Protein AF-A0A6N8WFC8-F1 (afdb_monomer_lite)

Foldseek 3Di:
DPDPDDPPDDDPDPVCVVDPDNDPVVVVVVVVVLVCLLCCLVPDDLVVLLVLLVVLLLVLLLLLQCLQCVQQVHDALQLLLLLLQLLLQLQLCCVPVVDASVVSLLVSLQRLLVVLLVLLVVLVVDDDPSSHVSNVVSLPCSQVCLADVVQVRQVHVVSKDQGDFRDDDPDTCLRSSSLSVVSSVVSVVSVVVSSVCCPDPLVVLSNVNNVDVVVSVVVVRDNSVSSSVSSSSSSSSSSSSSNSLSNSVSMRGVVSPSHSVSSVVSVD

Secondary structure (DSSP, 8-state):
----PPTT----SHHHHH-SSSSHHHHHHHHHHHHHHHHHHHHS-HHHHHHHHHHHHHHHHHHHHHIIIIIT------HHHHHHHHHHHHHHHHHHH---HHHHHHHHHHHHHHHHHHHHHHHTTS-THHHHHHHHHHHHHHHHHHHHTSTTTTTGGG-EEEPPPPEETTEE--SHHHHHHHHHHHHHHHHHHHHHHHHSHHHHHHHHHHH-HHHHHHTT--HHHHHHHHHHHHHHHHHHHHHHHHHHHTEEEGGGT-SHHHHHHTT-

Structure (mmCIF, N/CA/C/O backbone):
data_AF-A0A6N8WFC8-F1
#
_entry.id   AF-A0A6N8WFC8-F1
#
loop_
_atom_site.group_PDB
_atom_site.id
_atom_site.type_symbol
_atom_site.label_atom_id
_atom_site.label_alt_id
_atom_site.label_comp_id
_atom_site.label_asym_id
_atom_site.label_entity_id
_atom_site.label_seq_id
_atom_site.pdbx_PDB_ins_code
_atom_site.Cartn_x
_atom_site.Cartn_y
_atom_site.Cartn_z
_atom_site.occupancy
_atom_site.B_iso_or_equiv
_atom_site.auth_seq_id
_atom_site.auth_comp_id
_atom_site.auth_asym_id
_atom_site.auth_atom_id
_atom_site.pdbx_PDB_model_num
ATOM 1 N N . MET A 1 1 ? -20.920 10.554 6.372 1.00 41.56 1 MET A N 1
ATOM 2 C CA . MET A 1 1 ? -20.535 11.853 5.778 1.00 41.56 1 MET A CA 1
ATOM 3 C C . MET A 1 1 ? -21.612 12.211 4.765 1.00 41.56 1 MET A C 1
ATOM 5 O O . MET A 1 1 ? -21.676 11.577 3.721 1.00 41.56 1 MET A O 1
ATOM 9 N N . ALA A 1 2 ? -22.545 13.096 5.121 1.00 37.41 2 ALA A N 1
ATOM 10 C CA . ALA A 1 2 ? -23.589 13.523 4.194 1.00 37.41 2 ALA A CA 1
ATOM 11 C C . ALA A 1 2 ? -22.944 14.451 3.157 1.00 37.41 2 ALA A C 1
ATOM 13 O O . ALA A 1 2 ? -22.536 15.562 3.482 1.00 37.41 2 ALA A O 1
ATOM 14 N N . MET A 1 3 ? -22.769 13.956 1.934 1.00 49.88 3 MET A N 1
ATOM 15 C CA . MET A 1 3 ? -22.330 14.765 0.800 1.00 49.88 3 MET A CA 1
ATOM 16 C C . MET A 1 3 ? -23.399 15.843 0.586 1.00 49.88 3 MET A C 1
ATOM 18 O O . MET A 1 3 ? -24.563 15.493 0.397 1.00 49.88 3 MET A O 1
ATOM 22 N N . LEU A 1 4 ? -23.043 17.128 0.696 1.00 51.34 4 LEU A N 1
ATOM 23 C CA . LEU A 1 4 ? -23.971 18.233 0.437 1.00 51.34 4 LEU A CA 1
ATOM 24 C C . LEU A 1 4 ? -24.490 18.087 -0.996 1.00 51.34 4 LEU A C 1
ATOM 26 O O . LEU A 1 4 ? -23.721 18.166 -1.954 1.00 51.34 4 LEU A O 1
ATOM 30 N N . ARG A 1 5 ? -25.782 17.780 -1.128 1.00 60.31 5 ARG A N 1
ATOM 31 C CA . ARG A 1 5 ? -26.409 17.484 -2.417 1.00 60.31 5 ARG A CA 1
ATOM 32 C C . ARG A 1 5 ? -26.892 18.786 -3.054 1.00 60.31 5 ARG A C 1
ATOM 34 O O . ARG A 1 5 ? -27.445 19.625 -2.340 1.00 60.31 5 ARG A O 1
ATOM 41 N N . PRO A 1 6 ? -26.745 18.956 -4.378 1.00 68.31 6 PRO A N 1
ATOM 42 C CA . PRO A 1 6 ? -27.499 19.972 -5.096 1.00 68.31 6 PRO A CA 1
ATOM 43 C C . PRO A 1 6 ? -28.997 19.756 -4.836 1.00 68.31 6 PRO A C 1
ATOM 45 O O . PRO A 1 6 ? -29.465 18.614 -4.806 1.00 68.31 6 PRO A O 1
ATOM 48 N N . ALA A 1 7 ? -29.749 20.833 -4.614 1.00 64.88 7 ALA A N 1
ATOM 49 C CA . ALA A 1 7 ? -31.184 20.733 -4.365 1.00 64.88 7 ALA A CA 1
ATOM 50 C C . ALA A 1 7 ? -31.891 20.027 -5.542 1.00 64.88 7 ALA A C 1
ATOM 52 O O . ALA A 1 7 ? -31.674 20.387 -6.697 1.00 64.88 7 ALA A O 1
ATOM 53 N N . GLY A 1 8 ? -32.729 19.026 -5.243 1.00 69.75 8 GLY A N 1
ATOM 54 C CA . GLY A 1 8 ? -33.509 18.275 -6.238 1.00 69.75 8 GLY A CA 1
ATOM 55 C C . GLY A 1 8 ? -33.009 16.862 -6.569 1.00 69.75 8 GLY A C 1
ATOM 56 O O . GLY A 1 8 ? -33.669 16.176 -7.348 1.00 69.75 8 GLY A O 1
ATOM 57 N N . ASP A 1 9 ? -31.896 16.402 -5.981 1.00 65.75 9 ASP A N 1
ATOM 58 C CA . ASP A 1 9 ? -31.370 15.042 -6.188 1.00 65.75 9 ASP A CA 1
ATOM 59 C C . ASP A 1 9 ? -31.777 14.086 -5.048 1.00 65.75 9 ASP A C 1
ATOM 61 O O . ASP A 1 9 ? -31.149 14.043 -3.981 1.00 65.75 9 ASP A O 1
ATOM 65 N N . PHE A 1 10 ? -32.870 13.346 -5.261 1.00 66.88 10 PHE A N 1
ATOM 66 C CA . PHE A 1 10 ? -33.414 12.377 -4.306 1.00 66.88 10 PHE A CA 1
ATOM 67 C C . PHE A 1 10 ? -33.161 10.952 -4.792 1.00 66.88 10 PHE A C 1
ATOM 69 O O .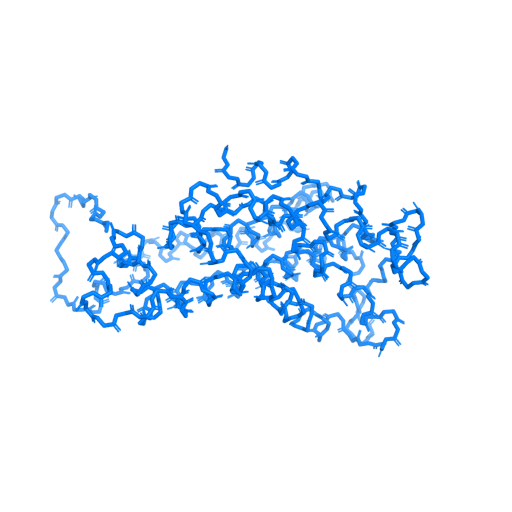 PHE A 1 10 ? -33.569 10.604 -5.899 1.00 66.88 10 PHE A O 1
ATOM 76 N N . ASP A 1 11 ? -32.551 10.128 -3.940 1.00 65.88 11 ASP A N 1
ATOM 77 C CA . ASP A 1 11 ? -32.401 8.697 -4.205 1.00 65.88 11 ASP A CA 1
ATOM 78 C C . ASP A 1 11 ? -33.783 8.046 -4.045 1.00 65.88 11 ASP A C 1
ATOM 80 O O . ASP A 1 11 ? -34.404 8.146 -2.984 1.00 65.88 11 ASP A O 1
ATOM 84 N N . ARG A 1 12 ? -34.300 7.426 -5.108 1.00 71.31 12 ARG A N 1
ATOM 85 C CA . ARG A 1 12 ? -35.606 6.748 -5.109 1.00 71.31 12 ARG A CA 1
ATOM 86 C C . ARG A 1 12 ? -35.473 5.248 -4.860 1.00 71.31 12 ARG A C 1
ATOM 88 O O . ARG A 1 12 ? -36.454 4.608 -4.489 1.00 71.31 12 ARG A O 1
ATOM 95 N N . SER A 1 13 ? -34.273 4.697 -5.039 1.00 74.44 13 SER A N 1
ATOM 96 C CA . SER A 1 13 ? -33.956 3.281 -4.839 1.00 74.44 13 SER A CA 1
ATOM 97 C C . SER A 1 13 ? -32.690 3.090 -4.000 1.00 74.44 13 SER A C 1
ATOM 99 O O . SER A 1 13 ? -31.762 3.897 -4.043 1.00 74.44 13 SER A O 1
ATOM 101 N N . TYR A 1 14 ? -32.621 1.969 -3.277 1.00 66.62 14 TYR A N 1
ATOM 102 C CA . TYR A 1 14 ? -31.421 1.547 -2.545 1.00 66.62 14 TYR A CA 1
ATOM 103 C C . TYR A 1 14 ? -30.212 1.354 -3.479 1.00 66.62 14 TYR A C 1
ATOM 105 O O . TYR A 1 14 ? -29.072 1.609 -3.096 1.00 66.62 14 TYR A O 1
ATOM 113 N N . GLU A 1 15 ? -30.456 0.966 -4.733 1.00 67.12 15 GLU A N 1
ATOM 114 C CA . GLU A 1 15 ? -29.414 0.821 -5.755 1.00 67.12 15 GLU A CA 1
ATOM 115 C C . GLU A 1 15 ? -28.810 2.169 -6.173 1.00 67.12 15 GLU A C 1
ATOM 117 O O . GLU A 1 15 ? -27.603 2.258 -6.390 1.00 67.12 15 GLU A O 1
ATOM 122 N N . GLU A 1 16 ? -29.623 3.229 -6.231 1.00 65.75 16 GLU A N 1
ATOM 123 C CA . GLU A 1 16 ? -29.169 4.592 -6.545 1.00 65.75 16 GLU A CA 1
ATOM 124 C C . GLU A 1 16 ? -28.330 5.173 -5.403 1.00 65.75 16 GLU A C 1
ATOM 126 O O . GLU A 1 16 ? -27.308 5.822 -5.646 1.00 65.75 16 GLU A O 1
ATOM 131 N N . ASP A 1 17 ? -28.699 4.865 -4.155 1.00 64.75 17 ASP A N 1
ATOM 132 C CA . ASP A 1 17 ? -27.906 5.258 -2.991 1.00 64.75 17 ASP A CA 1
ATOM 133 C C . ASP A 1 17 ? -26.548 4.530 -2.962 1.00 64.75 17 ASP A C 1
ATOM 135 O O . ASP A 1 17 ? -25.516 5.127 -2.640 1.00 64.75 17 ASP A O 1
ATOM 139 N N . MET A 1 18 ? -26.530 3.263 -3.396 1.00 63.50 18 MET A N 1
ATOM 140 C CA . MET A 1 18 ? -25.328 2.432 -3.492 1.00 63.50 18 MET A CA 1
ATOM 141 C C . MET A 1 18 ? -24.514 2.609 -4.787 1.00 63.50 18 MET A C 1
ATOM 143 O O . MET A 1 18 ? -23.405 2.074 -4.864 1.00 63.50 18 MET A O 1
ATOM 147 N N . ALA A 1 19 ? -24.977 3.328 -5.811 1.00 64.38 19 ALA A N 1
ATOM 148 C CA . ALA A 1 19 ? -24.255 3.459 -7.082 1.00 64.38 19 ALA A CA 1
ATOM 149 C C . ALA A 1 19 ? -22.873 4.132 -6.907 1.00 64.38 19 ALA A C 1
ATOM 151 O O . ALA A 1 19 ? -22.701 5.046 -6.102 1.00 64.38 19 ALA A O 1
ATOM 152 N N . LEU A 1 20 ? -21.841 3.665 -7.632 1.00 61.16 20 LEU A N 1
ATOM 153 C CA . LEU A 1 20 ? -20.500 4.293 -7.625 1.00 61.16 20 LEU A CA 1
ATOM 154 C C . LEU A 1 20 ? -20.511 5.661 -8.311 1.00 61.16 20 LEU A C 1
ATOM 156 O O . LEU A 1 20 ? -19.869 6.599 -7.848 1.00 61.16 20 LEU A O 1
ATOM 160 N N . LEU A 1 21 ? -21.253 5.769 -9.409 1.00 65.00 21 LEU A N 1
ATOM 161 C CA . LEU A 1 21 ? -21.402 6.980 -10.196 1.00 65.00 21 LEU A CA 1
ATOM 162 C C . LEU A 1 21 ? -22.903 7.188 -10.397 1.00 65.00 21 LEU A C 1
ATOM 164 O O . LEU A 1 21 ? -23.557 6.427 -11.095 1.00 65.00 21 LEU A O 1
ATOM 168 N N . ARG A 1 22 ? -23.469 8.197 -9.732 1.00 64.88 22 ARG A N 1
ATOM 169 C CA . ARG A 1 22 ? -24.926 8.431 -9.728 1.00 64.88 22 ARG A CA 1
ATOM 170 C C . ARG A 1 22 ? -25.462 8.979 -11.053 1.00 64.88 22 ARG A C 1
ATOM 172 O O . ARG A 1 22 ? -26.638 8.828 -11.357 1.00 64.88 22 ARG A O 1
ATOM 179 N N . ARG A 1 23 ? -24.611 9.643 -11.845 1.00 70.69 23 ARG A N 1
ATOM 180 C CA . ARG A 1 23 ? -24.996 10.284 -13.110 1.00 70.69 23 ARG A CA 1
ATOM 181 C C . ARG A 1 23 ? -24.357 9.578 -14.303 1.00 70.69 23 ARG A C 1
ATOM 183 O O . ARG A 1 23 ? -23.167 9.267 -14.236 1.00 70.69 23 ARG A O 1
ATOM 190 N N . PRO A 1 24 ? -25.077 9.438 -15.433 1.00 68.94 24 PRO A N 1
ATOM 191 C CA . PRO A 1 24 ? -24.520 8.868 -16.661 1.00 68.94 24 PRO A CA 1
ATOM 192 C C . PRO A 1 24 ? -23.292 9.651 -17.155 1.00 68.94 24 PRO A C 1
ATOM 194 O O . PRO A 1 24 ? -22.334 9.060 -17.638 1.00 68.94 24 PRO A O 1
ATOM 197 N N . TRP A 1 25 ? -23.255 10.972 -16.943 1.00 71.50 25 TRP A N 1
ATOM 198 C CA . TRP A 1 25 ? -22.101 11.818 -17.277 1.00 71.50 25 TRP A CA 1
ATOM 199 C C . TRP A 1 25 ? -20.841 11.521 -16.457 1.00 71.50 25 TRP A C 1
ATOM 201 O O . TRP A 1 25 ? -19.733 11.688 -16.960 1.00 71.50 25 TRP A O 1
ATOM 211 N N . HIS A 1 26 ? -20.975 11.032 -15.223 1.00 78.31 26 HIS A N 1
ATOM 212 C CA . HIS A 1 26 ? -19.814 10.643 -14.423 1.00 78.31 26 HIS A CA 1
ATOM 213 C C . HIS A 1 26 ? -19.159 9.362 -14.958 1.00 78.31 26 HIS A C 1
ATOM 215 O O . HIS A 1 26 ? -17.943 9.224 -14.860 1.00 78.31 26 HIS A O 1
ATOM 221 N N . TYR A 1 27 ? -19.930 8.458 -15.577 1.00 77.00 27 TYR A N 1
ATOM 222 C CA . TYR A 1 27 ? -19.371 7.300 -16.284 1.00 77.00 27 TYR A CA 1
ATOM 223 C C . TYR A 1 27 ? -18.575 7.722 -17.518 1.00 77.00 27 TYR A C 1
ATOM 225 O O . TYR A 1 27 ? -17.491 7.191 -17.742 1.00 77.00 27 TYR A O 1
ATOM 233 N N . TRP A 1 28 ? -19.059 8.719 -18.266 1.00 80.38 28 TRP A N 1
ATOM 234 C CA . TRP A 1 28 ? -18.312 9.293 -19.388 1.00 80.38 28 TRP A CA 1
ATOM 235 C C . TRP A 1 28 ? -17.021 9.972 -18.936 1.00 80.38 28 TRP A C 1
ATOM 237 O O . TRP A 1 28 ? -15.968 9.696 -19.499 1.00 80.38 28 TRP A O 1
ATOM 247 N N . LEU A 1 29 ? -17.067 10.795 -17.885 1.00 82.00 29 LEU A N 1
ATOM 248 C CA . LEU A 1 29 ? -15.874 11.439 -17.327 1.00 82.00 29 LEU A CA 1
ATOM 249 C C . LEU A 1 29 ? -14.857 10.420 -16.802 1.00 82.00 29 LEU A C 1
ATOM 251 O O . LEU A 1 29 ? -13.665 10.556 -17.069 1.00 82.00 29 LEU A O 1
ATOM 255 N N . LEU A 1 30 ? -15.317 9.374 -16.108 1.00 82.31 30 LEU A N 1
ATOM 256 C CA . LEU A 1 30 ? -14.446 8.295 -15.653 1.00 82.31 30 LEU A CA 1
ATOM 257 C C . LEU A 1 30 ? -13.833 7.547 -16.846 1.00 82.31 30 LEU A C 1
ATOM 259 O O . LEU A 1 30 ? -12.619 7.369 -16.881 1.00 82.31 30 LEU A O 1
ATOM 263 N N . GLY A 1 31 ? -14.632 7.195 -17.855 1.00 82.81 31 GLY A N 1
ATOM 264 C CA . GLY A 1 31 ? -14.147 6.568 -19.086 1.00 82.81 31 GLY A CA 1
ATOM 265 C C . GLY A 1 31 ? -13.099 7.417 -19.811 1.00 82.81 31 GLY A C 1
ATOM 266 O O . GLY A 1 31 ? -12.037 6.908 -20.155 1.00 82.81 31 GLY A O 1
ATOM 267 N N . ILE A 1 32 ? -13.347 8.721 -19.965 1.00 84.38 32 ILE A N 1
ATOM 268 C CA . ILE A 1 32 ? -12.401 9.670 -20.572 1.00 84.38 32 ILE A CA 1
ATOM 269 C C . ILE A 1 32 ? -11.120 9.763 -19.740 1.00 84.38 32 ILE A C 1
ATOM 271 O O . ILE A 1 32 ? -10.034 9.723 -20.307 1.00 84.38 32 ILE A O 1
ATOM 275 N N . SER A 1 33 ? -11.218 9.834 -18.409 1.00 80.19 33 SER A N 1
ATOM 276 C CA . SER A 1 33 ? -10.039 9.893 -17.534 1.00 80.19 33 SER A CA 1
ATOM 277 C C . SER A 1 33 ? -9.178 8.628 -17.617 1.00 80.19 33 SER A C 1
ATOM 279 O O . SER A 1 33 ? -7.955 8.724 -17.690 1.00 80.19 33 SER A O 1
ATOM 281 N N . LEU A 1 34 ? -9.803 7.448 -17.680 1.00 84.81 34 LEU A N 1
ATOM 282 C CA . LEU A 1 34 ? -9.108 6.170 -17.830 1.00 84.81 34 LEU A CA 1
ATOM 283 C C . LEU A 1 34 ? -8.462 6.035 -19.207 1.00 84.81 34 LEU A C 1
ATOM 285 O O . LEU A 1 34 ? -7.322 5.588 -19.298 1.00 84.81 34 LEU A O 1
ATOM 289 N N . LEU A 1 35 ? -9.161 6.452 -20.265 1.00 83.69 35 LEU A N 1
ATOM 290 C CA . LEU A 1 35 ? -8.617 6.481 -21.621 1.00 83.69 35 LEU A CA 1
ATOM 291 C C . LEU A 1 35 ? -7.436 7.449 -21.722 1.00 83.69 35 LEU A C 1
ATOM 293 O O . LEU A 1 35 ? -6.384 7.064 -22.223 1.00 83.69 35 LEU A O 1
ATOM 297 N N . ALA A 1 36 ? -7.569 8.662 -21.184 1.00 81.69 36 ALA A N 1
ATOM 298 C CA . ALA A 1 36 ? -6.493 9.645 -21.150 1.00 81.69 36 ALA A CA 1
ATOM 299 C C . ALA A 1 36 ? -5.263 9.098 -20.408 1.00 81.69 36 ALA A C 1
ATOM 301 O O . ALA A 1 36 ? -4.157 9.140 -20.947 1.00 81.69 36 ALA A O 1
ATOM 302 N N . ALA A 1 37 ? -5.464 8.504 -19.224 1.00 80.56 37 ALA A N 1
ATOM 303 C CA . ALA A 1 37 ? -4.397 7.863 -18.462 1.00 80.56 37 ALA A CA 1
ATOM 304 C C . ALA A 1 37 ? -3.739 6.720 -19.247 1.00 80.56 37 ALA A C 1
ATOM 306 O O . ALA A 1 37 ? -2.516 6.642 -19.291 1.00 80.56 37 ALA A O 1
ATOM 307 N N . PHE A 1 38 ? -4.523 5.870 -19.916 1.00 85.31 38 PHE A N 1
ATOM 308 C CA . PHE A 1 38 ? -4.005 4.755 -20.709 1.00 85.31 38 PHE A CA 1
ATOM 309 C C . PHE A 1 38 ? -3.198 5.217 -21.931 1.00 85.31 38 PHE A C 1
ATOM 311 O O . PHE A 1 38 ? -2.195 4.602 -22.269 1.00 85.31 38 PHE A O 1
ATOM 318 N N . THR A 1 39 ? -3.595 6.314 -22.580 1.00 83.88 39 THR A N 1
ATOM 319 C CA . THR A 1 39 ? -2.884 6.851 -23.755 1.00 83.88 39 THR A CA 1
ATOM 320 C C . THR A 1 39 ? -1.625 7.650 -23.418 1.00 83.88 39 THR A C 1
ATOM 322 O O . THR A 1 39 ? -0.853 7.960 -24.320 1.00 83.88 39 THR A O 1
ATOM 325 N N . LEU A 1 40 ? -1.386 7.971 -22.143 1.00 82.69 40 LEU A N 1
ATOM 326 C CA . LEU A 1 40 ? -0.282 8.831 -21.707 1.00 82.69 40 LEU A CA 1
ATOM 327 C C . LEU A 1 40 ? 1.104 8.380 -22.221 1.00 82.69 40 LEU A C 1
ATOM 329 O O . LEU A 1 40 ? 1.838 9.238 -22.715 1.00 82.69 40 LEU A O 1
ATOM 333 N N . PRO A 1 41 ? 1.469 7.081 -22.219 1.00 82.69 41 PRO A N 1
ATOM 334 C CA . PRO A 1 41 ? 2.769 6.631 -22.726 1.00 82.69 41 PRO A CA 1
ATOM 335 C C . PRO A 1 41 ? 2.951 6.746 -24.243 1.00 82.69 41 PRO A C 1
ATOM 337 O O . PRO A 1 41 ? 4.070 6.606 -24.720 1.00 82.69 41 PRO A O 1
ATOM 340 N N . LEU A 1 42 ? 1.873 6.958 -25.010 1.00 81.56 42 LEU A N 1
ATOM 341 C CA . LEU A 1 42 ? 1.942 7.069 -26.472 1.00 81.56 42 LEU A CA 1
ATOM 342 C C . LEU A 1 42 ? 2.388 8.463 -26.934 1.00 81.56 42 LEU A C 1
ATOM 344 O O . LEU A 1 42 ? 2.904 8.600 -28.039 1.00 81.56 42 LEU A O 1
ATOM 348 N N . TRP A 1 43 ? 2.174 9.487 -26.104 1.00 80.50 43 TRP A N 1
ATOM 349 C CA . TRP A 1 43 ? 2.425 10.894 -26.451 1.00 80.50 43 TRP A CA 1
ATOM 350 C C . TRP A 1 43 ? 3.356 11.601 -25.459 1.00 80.50 43 TRP A C 1
ATOM 352 O O . TRP A 1 43 ? 3.877 12.671 -25.764 1.00 80.50 43 TRP A O 1
ATOM 362 N N . GLY A 1 44 ? 3.531 11.045 -24.257 1.00 78.38 44 GLY A N 1
ATOM 363 C CA . GLY A 1 44 ? 4.363 11.616 -23.206 1.00 78.38 44 GLY A CA 1
ATOM 364 C C . GLY A 1 44 ? 5.835 11.233 -23.343 1.00 78.38 44 GLY A C 1
ATOM 365 O O . GLY A 1 44 ? 6.165 10.094 -23.661 1.00 78.38 44 GLY A O 1
ATOM 366 N N . ASP A 1 45 ? 6.719 12.181 -23.036 1.00 86.12 45 ASP A N 1
ATOM 367 C CA . ASP A 1 45 ? 8.151 11.920 -22.889 1.00 86.12 45 ASP A CA 1
ATOM 368 C C . ASP A 1 45 ? 8.433 10.941 -21.730 1.00 86.12 45 ASP A C 1
ATOM 370 O O . ASP A 1 45 ? 7.653 10.835 -20.777 1.00 86.12 45 ASP A O 1
ATOM 374 N N . ALA A 1 46 ? 9.576 10.252 -21.772 1.00 84.81 46 ALA A N 1
ATOM 375 C CA . ALA A 1 46 ? 9.975 9.261 -20.774 1.00 84.81 46 ALA A CA 1
ATOM 376 C C . ALA A 1 46 ? 9.963 9.827 -19.343 1.00 84.81 46 ALA A C 1
ATOM 378 O O . ALA A 1 46 ? 9.601 9.115 -18.403 1.00 84.81 46 ALA A O 1
ATOM 379 N N . TYR A 1 47 ? 10.292 11.113 -19.180 1.00 87.50 47 TYR A N 1
ATOM 380 C CA . TYR A 1 47 ? 10.192 11.807 -17.897 1.00 87.50 47 TYR A CA 1
ATOM 381 C C . TYR A 1 47 ? 8.746 11.873 -17.384 1.00 87.50 47 TYR A C 1
ATOM 383 O O . TYR A 1 47 ? 8.479 11.492 -16.245 1.00 87.50 47 TYR A O 1
ATOM 391 N N . LEU A 1 48 ? 7.795 12.278 -18.233 1.00 88.38 48 LEU A N 1
ATOM 392 C CA . LEU A 1 48 ? 6.379 12.368 -17.866 1.00 88.38 48 LEU A CA 1
ATOM 393 C C . LEU A 1 48 ? 5.809 10.999 -17.489 1.00 88.38 48 LEU A C 1
ATOM 395 O O . LEU A 1 48 ? 5.076 10.887 -16.507 1.00 88.38 48 LEU A O 1
ATOM 399 N N . VAL A 1 49 ? 6.177 9.948 -18.224 1.00 88.19 49 VAL A N 1
ATOM 400 C CA . VAL A 1 49 ? 5.743 8.575 -17.927 1.00 88.19 49 VAL A CA 1
ATOM 401 C C . VAL A 1 49 ? 6.356 8.071 -16.615 1.00 88.19 49 VAL A C 1
ATOM 403 O O . VAL A 1 49 ? 5.671 7.424 -15.821 1.00 88.19 49 VAL A O 1
ATOM 406 N N . ALA A 1 50 ? 7.623 8.392 -16.336 1.00 88.19 50 ALA A N 1
ATOM 407 C CA . ALA A 1 50 ? 8.265 8.061 -15.064 1.00 88.19 50 ALA A CA 1
ATOM 408 C C . ALA A 1 50 ? 7.589 8.775 -13.880 1.00 88.19 50 ALA A C 1
ATOM 410 O O . ALA A 1 50 ? 7.302 8.148 -12.859 1.00 88.19 50 ALA A O 1
ATOM 411 N N . THR A 1 51 ? 7.250 10.057 -14.030 1.00 89.94 51 THR A N 1
ATOM 412 C CA . THR A 1 51 ? 6.483 10.798 -13.022 1.00 89.94 51 THR A CA 1
ATOM 413 C C . THR A 1 51 ? 5.078 10.221 -12.847 1.00 89.94 51 THR A C 1
ATOM 415 O O . THR A 1 51 ? 4.616 10.065 -11.719 1.00 89.94 51 THR A O 1
ATOM 418 N N . ALA A 1 52 ? 4.402 9.838 -13.931 1.00 90.50 52 ALA A N 1
ATOM 419 C CA . ALA A 1 52 ? 3.082 9.215 -13.862 1.00 90.50 52 ALA A CA 1
ATOM 420 C C . ALA A 1 52 ? 3.122 7.856 -13.137 1.00 90.50 52 ALA A C 1
ATOM 422 O O . ALA A 1 52 ? 2.250 7.569 -12.316 1.00 90.50 52 ALA A O 1
ATOM 423 N N . ASN A 1 53 ? 4.172 7.058 -13.360 1.00 90.31 53 ASN A N 1
ATOM 424 C CA . ASN A 1 53 ? 4.457 5.851 -12.579 1.00 90.31 53 ASN A CA 1
ATOM 425 C C . ASN A 1 53 ? 4.599 6.163 -11.087 1.00 90.31 53 ASN A C 1
ATOM 427 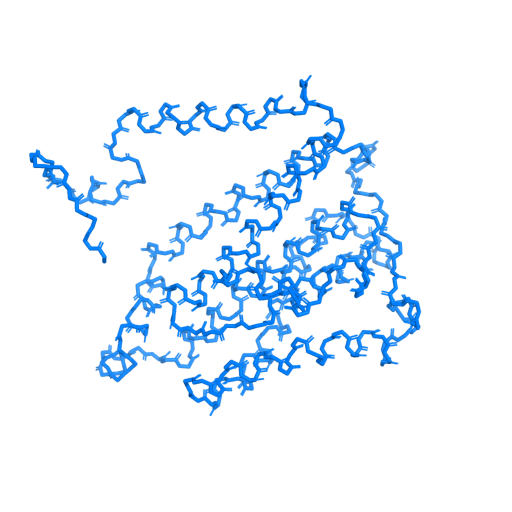O O . ASN A 1 53 ? 3.999 5.485 -10.249 1.00 90.31 53 ASN A O 1
ATOM 431 N N . GLN A 1 54 ? 5.354 7.215 -10.765 1.00 91.50 54 GLN A N 1
ATOM 432 C CA . GLN A 1 54 ? 5.542 7.663 -9.392 1.00 91.50 54 GLN A CA 1
ATOM 433 C C . GLN A 1 54 ? 4.250 8.084 -8.712 1.00 91.50 54 GLN A C 1
ATOM 435 O O . GLN A 1 54 ? 3.994 7.702 -7.567 1.00 91.50 54 GLN A O 1
ATOM 440 N N . ILE A 1 55 ? 3.406 8.814 -9.428 1.00 92.50 55 ILE A N 1
ATOM 441 C CA . ILE A 1 55 ? 2.074 9.176 -8.963 1.00 92.50 55 ILE A CA 1
ATOM 442 C C . ILE A 1 55 ? 1.241 7.913 -8.712 1.00 92.50 55 ILE A C 1
ATOM 444 O O . ILE A 1 55 ? 0.638 7.795 -7.646 1.00 92.50 55 ILE A O 1
ATOM 448 N N . ALA A 1 56 ? 1.253 6.940 -9.628 1.00 93.00 56 ALA A N 1
ATOM 449 C CA . ALA A 1 56 ? 0.448 5.727 -9.506 1.00 93.00 56 ALA A CA 1
ATOM 450 C C . ALA A 1 56 ? 0.765 4.931 -8.230 1.00 93.00 56 ALA A C 1
ATOM 452 O O . ALA A 1 56 ? -0.143 4.669 -7.439 1.00 93.00 56 ALA A O 1
ATOM 453 N N . TYR A 1 57 ? 2.035 4.590 -7.972 1.00 93.12 57 TYR A N 1
ATOM 454 C CA . TYR A 1 57 ? 2.372 3.846 -6.751 1.00 93.12 57 TYR A CA 1
ATOM 455 C C . TYR A 1 57 ? 2.214 4.688 -5.476 1.00 93.12 57 TYR A C 1
ATOM 457 O O . TYR A 1 57 ? 1.872 4.144 -4.426 1.00 93.12 57 TYR A O 1
ATOM 465 N N . THR A 1 58 ? 2.393 6.011 -5.550 1.00 93.56 58 THR A N 1
ATOM 466 C CA . THR A 1 58 ? 2.183 6.906 -4.399 1.00 93.56 58 THR A CA 1
ATOM 467 C C . THR A 1 58 ? 0.710 6.946 -4.000 1.00 93.56 58 THR A C 1
ATOM 469 O O . THR A 1 58 ? 0.387 6.854 -2.817 1.00 93.56 58 THR A O 1
ATOM 472 N N . ILE A 1 59 ? -0.202 6.989 -4.977 1.00 95.00 59 ILE A N 1
ATOM 473 C CA . ILE A 1 59 ? -1.641 6.907 -4.720 1.00 95.00 59 ILE A CA 1
ATOM 474 C C . ILE A 1 59 ? -1.985 5.595 -4.000 1.00 95.00 59 ILE A C 1
ATOM 476 O O . ILE A 1 59 ? -2.743 5.630 -3.036 1.00 95.00 59 ILE A O 1
ATOM 480 N N . ILE A 1 60 ? -1.411 4.453 -4.398 1.00 95.75 60 ILE A N 1
ATOM 481 C CA . ILE A 1 60 ? -1.654 3.160 -3.726 1.00 95.75 60 ILE A CA 1
ATOM 482 C C . ILE A 1 60 ? -1.217 3.211 -2.250 1.00 95.75 60 ILE A C 1
ATOM 484 O O . ILE A 1 60 ? -1.960 2.768 -1.369 1.00 95.75 60 ILE A O 1
ATOM 488 N N . ALA A 1 61 ? -0.048 3.790 -1.959 1.00 94.88 61 ALA A N 1
ATOM 489 C CA . ALA A 1 61 ? 0.442 3.944 -0.587 1.00 94.88 61 ALA A CA 1
ATOM 490 C C . ALA A 1 61 ? -0.486 4.838 0.257 1.00 94.88 61 ALA A C 1
ATOM 492 O O . ALA A 1 61 ? -0.894 4.463 1.361 1.00 94.88 61 ALA A O 1
ATOM 493 N N . VAL A 1 62 ? -0.884 5.993 -0.288 1.00 94.69 62 VAL A N 1
ATOM 494 C CA . VAL A 1 62 ? -1.786 6.950 0.375 1.00 94.69 62 VAL A CA 1
ATOM 495 C C . VAL A 1 62 ? -3.189 6.369 0.554 1.00 94.69 62 VAL A C 1
ATOM 497 O O . VAL A 1 62 ? -3.833 6.605 1.571 1.00 94.69 62 VAL A O 1
ATOM 500 N N . GLN A 1 63 ? -3.672 5.550 -0.377 1.00 94.44 63 GLN A N 1
ATOM 501 C CA . GLN A 1 63 ? -4.931 4.827 -0.219 1.00 94.44 63 GLN A CA 1
ATOM 502 C C . GLN A 1 63 ? -4.884 3.847 0.964 1.00 94.44 63 GLN A C 1
ATOM 504 O O . GLN A 1 63 ? -5.840 3.775 1.740 1.00 94.44 63 GLN A O 1
ATOM 509 N N . GLY A 1 64 ? -3.763 3.143 1.151 1.00 93.25 64 GLY A N 1
ATOM 510 C CA . GLY A 1 64 ? -3.526 2.330 2.345 1.00 93.25 64 GLY A CA 1
ATOM 511 C C . GLY A 1 64 ? -3.536 3.167 3.623 1.00 93.25 64 GLY A C 1
ATOM 512 O O . GLY A 1 64 ? -4.184 2.797 4.601 1.00 93.25 64 GLY A O 1
ATOM 513 N N . LEU A 1 65 ? -2.883 4.331 3.601 1.00 92.88 65 LEU A N 1
ATOM 514 C CA . LEU A 1 65 ? -2.908 5.279 4.716 1.00 92.88 65 LEU A CA 1
ATOM 515 C C . LEU A 1 65 ? -4.323 5.775 5.027 1.00 92.88 65 LEU A C 1
ATOM 517 O O . LEU A 1 65 ? -4.707 5.790 6.191 1.00 92.88 65 LEU A O 1
ATOM 521 N N . ASN A 1 66 ? -5.121 6.096 4.008 1.00 93.50 66 ASN A N 1
ATOM 522 C CA . ASN A 1 66 ? -6.498 6.568 4.150 1.00 93.50 66 ASN A CA 1
ATOM 523 C C . ASN A 1 66 ? -7.390 5.542 4.871 1.00 93.50 66 ASN A C 1
ATOM 525 O O . ASN A 1 66 ? -8.263 5.914 5.648 1.00 93.50 66 ASN A O 1
ATOM 529 N N . ILE A 1 67 ? -7.158 4.237 4.700 1.00 92.75 67 ILE A N 1
ATOM 530 C CA . ILE A 1 67 ? -7.874 3.221 5.490 1.00 92.75 67 ILE A CA 1
ATOM 531 C C . ILE A 1 67 ? -7.560 3.348 6.988 1.00 92.75 67 ILE A C 1
ATOM 533 O O . ILE A 1 67 ? -8.469 3.273 7.816 1.00 92.75 67 ILE A O 1
ATOM 537 N N . LEU A 1 68 ? -6.301 3.598 7.346 1.00 91.31 68 LEU A N 1
ATOM 538 C CA . LEU A 1 68 ? -5.898 3.794 8.738 1.00 91.31 68 LEU A CA 1
ATOM 539 C C . LEU A 1 68 ? -6.383 5.138 9.293 1.00 91.31 68 LEU A C 1
ATOM 541 O O . LEU A 1 68 ? -7.154 5.176 10.256 1.00 91.31 68 LEU A O 1
ATOM 545 N N . THR A 1 69 ? -5.968 6.241 8.679 1.00 89.38 69 THR A N 1
ATOM 546 C CA . THR A 1 69 ? -6.230 7.596 9.177 1.00 89.38 69 THR A CA 1
ATOM 547 C C . THR A 1 69 ? -7.667 8.014 8.910 1.00 89.38 69 THR A C 1
ATOM 549 O O . THR A 1 69 ? -8.384 8.416 9.824 1.00 89.38 69 THR A O 1
ATOM 552 N N . GLY A 1 70 ? -8.111 7.864 7.666 1.00 88.12 70 GLY A N 1
ATOM 553 C CA . GLY A 1 70 ? -9.413 8.308 7.193 1.00 88.12 70 GLY A CA 1
ATOM 554 C C . GLY A 1 70 ? -10.565 7.430 7.660 1.00 88.12 70 GLY A C 1
ATOM 555 O O . GLY A 1 70 ? -11.562 7.977 8.117 1.00 88.12 70 GLY A O 1
ATOM 556 N N . TYR A 1 71 ? -10.463 6.098 7.588 1.00 87.38 71 TYR A N 1
ATOM 557 C CA . TYR A 1 71 ? -11.575 5.214 7.968 1.00 87.38 71 TYR A CA 1
ATOM 558 C C . TYR A 1 71 ? -11.551 4.786 9.430 1.00 87.38 71 TYR A C 1
ATOM 560 O O . TYR A 1 71 ? -12.616 4.798 10.031 1.00 87.38 71 TYR A O 1
ATOM 568 N N . THR A 1 72 ? -10.398 4.419 10.004 1.00 88.38 72 THR A N 1
ATOM 569 C CA . THR A 1 72 ? -10.320 3.970 11.413 1.00 88.38 72 THR A CA 1
ATOM 570 C C . THR A 1 72 ? -9.908 5.037 12.425 1.00 88.38 72 THR A C 1
ATOM 572 O O . THR A 1 72 ? -10.021 4.791 13.623 1.00 88.38 72 THR A O 1
ATOM 575 N N . GLY A 1 73 ? -9.433 6.207 11.986 1.00 86.00 73 GLY A N 1
ATOM 576 C CA . GLY A 1 73 ? -8.983 7.276 12.889 1.00 86.00 73 GLY A CA 1
ATOM 577 C C . GLY A 1 73 ? -7.619 7.032 13.536 1.00 86.00 73 GLY A C 1
ATOM 578 O O . GLY A 1 73 ? -7.316 7.618 14.573 1.00 86.00 73 GLY A O 1
ATOM 579 N N . GLN A 1 74 ? -6.794 6.151 12.966 1.00 86.69 74 GLN A N 1
ATOM 580 C CA . GLN A 1 74 ? -5.466 5.828 13.484 1.00 86.69 74 GLN A CA 1
ATOM 581 C C . GLN A 1 74 ? -4.381 6.557 12.704 1.00 86.69 74 GLN A C 1
ATOM 583 O O . GLN A 1 74 ? -4.241 6.367 11.498 1.00 86.69 74 GLN A O 1
ATOM 588 N N . ILE A 1 75 ? -3.573 7.354 13.400 1.00 87.56 75 ILE A N 1
ATOM 589 C CA . ILE A 1 75 ? -2.418 8.020 12.795 1.00 87.56 75 ILE A CA 1
ATOM 590 C C . ILE A 1 75 ? -1.303 6.994 12.584 1.00 87.56 75 ILE A C 1
ATOM 592 O O . ILE A 1 75 ? -0.921 6.292 13.517 1.00 87.56 75 ILE A O 1
ATOM 596 N N . SER A 1 76 ? -0.764 6.920 11.368 1.00 87.56 76 SER A N 1
ATOM 597 C CA . SER A 1 76 ? 0.360 6.045 11.038 1.00 87.56 76 SER A CA 1
ATOM 598 C C . SER A 1 76 ? 1.466 6.822 10.336 1.00 87.56 76 SER A C 1
ATOM 600 O O . SER A 1 76 ? 1.227 7.464 9.319 1.00 87.56 76 SER A O 1
ATOM 602 N N . LEU A 1 77 ? 2.680 6.729 10.884 1.00 90.06 77 LEU A N 1
ATOM 603 C CA . LEU A 1 77 ? 3.903 7.352 10.361 1.00 90.06 77 LEU A CA 1
ATOM 604 C C . LEU A 1 77 ? 4.865 6.332 9.725 1.00 90.06 77 LEU A C 1
ATOM 606 O O . LEU A 1 77 ? 6.023 6.649 9.460 1.00 90.06 77 LEU A O 1
ATOM 610 N N . SER A 1 78 ? 4.403 5.101 9.491 1.00 91.81 78 SER A N 1
ATOM 611 C CA . SER A 1 78 ? 5.237 3.970 9.057 1.00 91.81 78 SER A CA 1
ATOM 612 C C . SER A 1 78 ? 5.013 3.532 7.612 1.00 91.81 78 SER A C 1
ATOM 614 O O . SER A 1 78 ? 5.475 2.458 7.227 1.00 91.81 78 SER A O 1
ATOM 616 N N . GLN A 1 79 ? 4.277 4.312 6.815 1.00 93.12 79 GLN A N 1
ATOM 617 C CA . GLN A 1 79 ? 3.919 3.911 5.453 1.00 93.12 79 GLN A CA 1
ATOM 618 C C . GLN A 1 79 ? 5.151 3.665 4.577 1.00 93.12 79 GLN A C 1
ATOM 620 O O . GLN A 1 79 ? 5.287 2.586 4.002 1.00 93.12 79 GLN A O 1
ATOM 625 N N . ALA A 1 80 ? 6.108 4.597 4.565 1.00 93.19 80 ALA A N 1
ATOM 626 C CA . ALA A 1 80 ? 7.346 4.431 3.809 1.00 93.19 80 ALA A CA 1
ATOM 627 C C . ALA A 1 80 ? 8.151 3.202 4.272 1.00 93.19 80 ALA A C 1
ATOM 629 O O . ALA A 1 80 ? 8.732 2.493 3.454 1.00 93.19 80 ALA A O 1
ATOM 630 N N . ALA A 1 81 ? 8.149 2.875 5.566 1.00 93.38 81 ALA A N 1
ATOM 631 C CA . ALA A 1 81 ? 8.795 1.659 6.052 1.00 93.38 81 ALA A CA 1
ATOM 632 C C . ALA A 1 81 ? 8.092 0.372 5.594 1.00 93.38 81 ALA A C 1
ATOM 634 O O . ALA A 1 81 ? 8.768 -0.587 5.230 1.00 93.38 81 ALA A O 1
ATOM 635 N N . PHE A 1 82 ? 6.759 0.326 5.546 1.00 95.06 82 PHE A N 1
ATOM 636 C CA . PHE A 1 82 ? 6.062 -0.841 4.989 1.00 95.06 82 PHE A CA 1
ATOM 637 C C . PHE A 1 82 ? 6.222 -0.953 3.470 1.00 95.06 82 PHE A C 1
ATOM 639 O O . PHE A 1 82 ? 6.330 -2.066 2.952 1.00 95.06 82 PHE A O 1
ATOM 646 N N . MET A 1 83 ? 6.338 0.174 2.764 1.00 95.19 83 MET A N 1
ATOM 647 C CA . MET A 1 83 ? 6.768 0.175 1.366 1.00 95.19 83 MET A CA 1
ATOM 648 C C . MET A 1 83 ? 8.170 -0.429 1.222 1.00 95.19 83 MET A C 1
ATOM 650 O O . MET A 1 83 ? 8.378 -1.280 0.361 1.00 95.19 83 MET A O 1
ATOM 654 N N . LEU A 1 84 ? 9.116 -0.077 2.099 1.00 92.94 84 LEU A N 1
ATOM 655 C CA . LEU A 1 84 ? 10.467 -0.648 2.077 1.00 92.94 84 LEU A CA 1
ATOM 656 C C . LEU A 1 84 ? 10.441 -2.175 2.242 1.00 92.94 84 LEU A C 1
ATOM 658 O O . LEU A 1 84 ? 11.134 -2.888 1.519 1.00 92.94 84 LEU A O 1
ATOM 662 N N . VAL A 1 85 ? 9.602 -2.686 3.148 1.00 93.62 85 VAL A N 1
ATOM 663 C CA . VAL A 1 85 ? 9.399 -4.132 3.331 1.00 93.62 85 VAL A CA 1
ATOM 664 C C . VAL A 1 85 ? 8.892 -4.796 2.052 1.00 93.62 85 VAL A C 1
ATOM 666 O O . VAL A 1 85 ? 9.439 -5.820 1.653 1.00 93.62 85 VAL A O 1
ATOM 669 N N . GLY A 1 86 ? 7.873 -4.233 1.395 1.00 92.50 86 GLY A N 1
ATOM 670 C CA . GLY A 1 86 ? 7.341 -4.792 0.147 1.00 92.50 86 GLY A CA 1
ATOM 671 C C . GLY A 1 86 ? 8.338 -4.734 -1.012 1.00 92.50 86 GLY A C 1
ATOM 672 O O . GLY A 1 86 ? 8.461 -5.693 -1.777 1.00 92.50 86 GLY A O 1
ATOM 673 N N . GLY A 1 87 ? 9.109 -3.649 -1.105 1.00 91.50 87 GLY A N 1
ATOM 674 C CA . GLY A 1 87 ? 10.201 -3.524 -2.068 1.00 91.50 87 GLY A CA 1
ATOM 675 C C . GLY A 1 87 ? 11.239 -4.628 -1.884 1.00 91.50 87 GLY A C 1
ATOM 676 O O . GLY A 1 87 ? 11.548 -5.355 -2.824 1.00 91.50 87 GLY A O 1
ATOM 677 N N . TYR A 1 88 ? 11.714 -4.834 -0.655 1.00 90.50 88 TYR A N 1
ATOM 678 C CA . TYR A 1 88 ? 12.690 -5.886 -0.382 1.00 90.50 88 TYR A CA 1
ATOM 679 C C . TYR A 1 88 ? 12.118 -7.288 -0.556 1.00 90.50 88 TYR A C 1
ATOM 681 O O . TYR A 1 88 ? 12.786 -8.149 -1.121 1.00 90.50 88 TYR A O 1
ATOM 689 N N . ALA A 1 89 ? 10.886 -7.530 -0.108 1.00 91.56 89 ALA A N 1
ATOM 690 C CA . ALA A 1 89 ? 10.243 -8.828 -0.263 1.00 91.56 89 ALA A CA 1
ATOM 691 C C . ALA A 1 89 ? 10.097 -9.201 -1.746 1.00 91.56 89 ALA A C 1
ATOM 693 O O . ALA A 1 89 ? 10.456 -10.311 -2.130 1.00 91.56 89 ALA A O 1
ATOM 694 N N . SER A 1 90 ? 9.634 -8.273 -2.590 1.00 91.44 90 SER A N 1
ATOM 695 C CA . SER A 1 90 ? 9.529 -8.513 -4.036 1.00 91.44 90 SER A CA 1
ATOM 696 C C . SER A 1 90 ? 10.898 -8.730 -4.682 1.00 91.44 90 SER A C 1
ATOM 698 O O . SER A 1 90 ? 11.079 -9.736 -5.367 1.00 91.44 90 SER A O 1
ATOM 700 N N . ALA A 1 91 ? 11.885 -7.878 -4.390 1.00 88.75 91 ALA A N 1
ATOM 701 C CA . ALA A 1 91 ? 13.244 -8.023 -4.911 1.00 88.75 91 ALA A CA 1
ATOM 702 C C . ALA A 1 91 ? 13.861 -9.383 -4.541 1.00 88.75 91 ALA A C 1
ATOM 704 O O . ALA A 1 91 ? 14.365 -10.095 -5.407 1.00 88.75 91 ALA A O 1
ATOM 705 N N . LEU A 1 92 ? 13.762 -9.795 -3.273 1.00 88.31 92 LEU A N 1
ATOM 706 C CA . LEU A 1 92 ? 14.297 -11.074 -2.8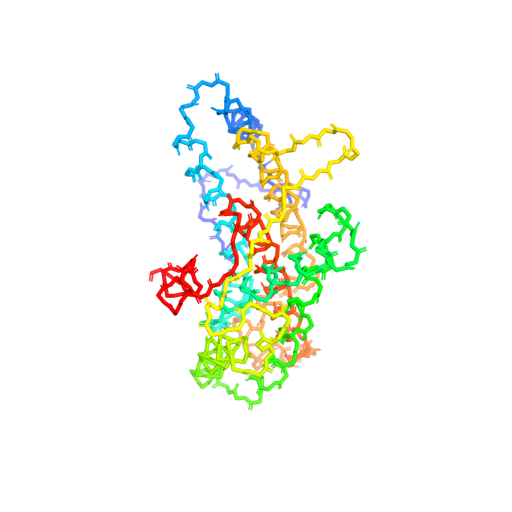06 1.00 88.31 92 LEU A CA 1
ATOM 707 C C . LEU A 1 92 ? 13.605 -12.275 -3.454 1.00 88.31 92 LEU A C 1
ATOM 709 O O . LEU A 1 92 ? 14.289 -13.227 -3.828 1.00 88.31 92 LEU A O 1
ATOM 713 N N . LEU A 1 93 ? 12.279 -12.232 -3.613 1.00 89.25 93 LEU A N 1
ATOM 714 C CA . LEU A 1 93 ? 11.517 -13.305 -4.259 1.00 89.25 93 LEU A CA 1
ATOM 715 C C . LEU A 1 93 ? 11.887 -13.463 -5.737 1.00 89.25 93 LEU A C 1
ATOM 717 O O . LEU A 1 93 ? 11.972 -14.587 -6.228 1.00 89.25 93 LEU A O 1
ATOM 721 N N . VAL A 1 94 ? 12.143 -12.363 -6.443 1.00 87.94 94 VAL A N 1
ATOM 722 C CA . VAL A 1 94 ? 12.560 -12.437 -7.848 1.00 87.94 94 VAL A CA 1
ATOM 723 C C . VAL A 1 94 ? 14.016 -12.903 -7.963 1.00 87.94 94 VAL A C 1
ATOM 725 O O . VAL A 1 94 ? 14.308 -13.771 -8.780 1.00 87.94 94 VAL A O 1
ATOM 728 N N . ILE A 1 95 ? 14.923 -12.392 -7.123 1.00 84.81 95 ILE A N 1
ATOM 729 C CA . ILE A 1 95 ? 16.362 -12.704 -7.195 1.00 84.81 95 ILE A CA 1
ATOM 730 C C . ILE A 1 95 ? 16.668 -14.134 -6.735 1.00 84.81 95 ILE A C 1
ATOM 732 O O . ILE A 1 95 ? 17.376 -14.862 -7.422 1.00 84.81 95 ILE A O 1
ATOM 736 N N . HIS A 1 96 ? 16.157 -14.538 -5.570 1.00 84.00 96 HIS A N 1
ATOM 737 C CA . HIS A 1 96 ? 16.552 -15.799 -4.933 1.00 84.00 96 HIS A CA 1
ATOM 738 C C . HIS A 1 96 ? 15.602 -16.949 -5.257 1.00 84.00 96 HIS A C 1
ATOM 740 O O . HIS A 1 96 ? 16.048 -18.084 -5.401 1.00 84.00 96 HIS A O 1
ATOM 746 N N . ALA A 1 97 ? 14.298 -16.676 -5.360 1.00 82.94 97 ALA A N 1
ATOM 747 C CA . ALA A 1 97 ? 13.305 -17.709 -5.657 1.00 82.94 97 ALA A CA 1
ATOM 748 C C . ALA A 1 97 ? 12.971 -17.807 -7.156 1.00 82.94 97 ALA A C 1
ATOM 750 O O . ALA A 1 97 ? 12.212 -18.692 -7.546 1.00 82.94 97 ALA A O 1
ATOM 751 N N . GLY A 1 98 ? 13.519 -16.918 -7.998 1.00 80.69 98 GLY A N 1
ATOM 752 C CA . GLY A 1 98 ? 13.295 -16.926 -9.447 1.00 80.69 98 GLY A CA 1
ATOM 753 C C . GLY A 1 98 ? 11.828 -16.738 -9.842 1.00 80.69 98 GLY A C 1
ATOM 754 O O . GLY A 1 98 ? 11.426 -17.122 -10.941 1.00 80.69 98 GLY A O 1
ATOM 755 N N . LEU A 1 99 ? 11.000 -16.201 -8.939 1.00 84.94 99 LEU A N 1
ATOM 756 C CA . LEU A 1 99 ? 9.576 -16.018 -9.189 1.00 84.94 99 LEU A CA 1
ATOM 757 C C . LEU A 1 99 ? 9.354 -14.858 -10.159 1.00 84.94 99 LEU A C 1
ATOM 759 O O . LEU A 1 99 ? 10.050 -13.845 -10.120 1.00 84.94 99 LEU A O 1
ATOM 763 N N . SER A 1 100 ? 8.328 -14.975 -11.004 1.00 86.50 100 SER A N 1
ATOM 764 C CA . SER A 1 100 ? 7.909 -13.852 -11.842 1.00 86.50 100 SER A CA 1
ATOM 765 C C . SER A 1 100 ? 7.418 -12.694 -10.972 1.00 86.50 100 SER A C 1
ATOM 767 O O . SER A 1 100 ? 6.751 -12.904 -9.954 1.00 86.50 100 SER A O 1
ATOM 769 N N . PHE A 1 101 ? 7.683 -11.466 -11.420 1.00 85.56 101 PHE A N 1
ATOM 770 C CA . PHE A 1 101 ? 7.249 -10.232 -10.764 1.00 85.56 101 PHE A CA 1
ATOM 771 C C . PHE A 1 101 ? 5.755 -10.241 -10.390 1.00 85.56 101 PHE A C 1
ATOM 773 O O . PHE A 1 101 ? 5.384 -9.822 -9.297 1.00 85.56 101 PHE A O 1
ATOM 780 N N . PHE A 1 102 ? 4.895 -10.792 -11.251 1.00 86.94 102 PHE A N 1
ATOM 781 C CA . PHE A 1 102 ? 3.447 -10.837 -11.019 1.00 86.94 102 PHE A CA 1
ATOM 782 C C . PHE A 1 102 ? 3.041 -11.731 -9.841 1.00 86.94 102 PHE A C 1
ATOM 784 O O . PHE A 1 102 ? 2.007 -11.489 -9.229 1.00 86.94 102 PHE A O 1
ATOM 791 N N . ILE A 1 103 ? 3.849 -12.744 -9.512 1.00 88.00 103 ILE A N 1
ATOM 792 C CA . ILE A 1 103 ? 3.656 -13.610 -8.338 1.00 88.00 103 ILE A CA 1
ATOM 793 C C . ILE A 1 103 ? 4.360 -13.000 -7.122 1.00 88.00 103 ILE A C 1
ATOM 795 O O . ILE A 1 103 ? 3.838 -13.042 -6.008 1.00 88.00 103 ILE A O 1
ATOM 799 N N . ALA A 1 104 ? 5.525 -12.386 -7.334 1.00 89.00 104 ALA A N 1
ATOM 800 C CA . ALA A 1 104 ? 6.263 -11.700 -6.284 1.00 89.00 104 ALA A CA 1
ATOM 801 C C . ALA A 1 104 ? 5.477 -10.514 -5.702 1.00 89.00 104 ALA A C 1
ATOM 803 O O . ALA A 1 104 ? 5.540 -10.288 -4.499 1.00 89.00 104 ALA A O 1
ATOM 804 N N . LEU A 1 105 ? 4.690 -9.797 -6.511 1.00 92.12 105 LEU A N 1
ATOM 805 C CA . LEU A 1 105 ? 3.898 -8.640 -6.082 1.00 92.12 105 LEU A CA 1
ATOM 806 C C . LEU A 1 105 ? 2.855 -8.969 -4.991 1.00 92.12 105 LEU A C 1
ATOM 808 O O . LEU A 1 105 ? 2.908 -8.344 -3.928 1.00 92.12 105 LEU A O 1
ATOM 812 N N . PRO A 1 106 ? 1.928 -9.935 -5.165 1.00 94.31 106 PRO A N 1
ATOM 813 C CA . PRO A 1 106 ? 0.981 -10.293 -4.111 1.00 94.31 106 PRO A CA 1
ATOM 814 C C . PRO A 1 106 ? 1.671 -10.916 -2.892 1.00 94.31 106 PRO A C 1
ATOM 816 O O . PRO A 1 106 ? 1.259 -10.654 -1.764 1.00 94.31 106 PRO A O 1
ATOM 819 N N . LEU A 1 107 ? 2.745 -11.690 -3.078 1.00 94.12 107 LEU A N 1
ATOM 820 C CA . LEU A 1 107 ? 3.510 -12.251 -1.959 1.00 94.12 107 LEU A CA 1
ATOM 821 C C . LEU A 1 107 ? 4.230 -11.165 -1.149 1.00 94.12 107 LEU A C 1
ATOM 823 O O . LEU A 1 107 ? 4.226 -11.213 0.080 1.00 94.12 107 LEU A O 1
ATOM 827 N N . ALA A 1 108 ? 4.789 -10.156 -1.813 1.00 93.44 108 ALA A N 1
ATOM 828 C CA . ALA A 1 108 ? 5.402 -9.002 -1.167 1.00 93.44 108 ALA A CA 1
ATOM 829 C C . ALA A 1 108 ? 4.373 -8.167 -0.398 1.00 93.44 108 ALA A C 1
ATOM 831 O O . ALA A 1 108 ? 4.640 -7.736 0.724 1.00 93.44 108 ALA A O 1
ATOM 832 N N . ALA A 1 109 ? 3.173 -7.998 -0.959 1.00 95.50 109 ALA A N 1
ATOM 833 C CA . ALA A 1 109 ? 2.056 -7.362 -0.273 1.00 95.50 109 ALA A CA 1
ATOM 834 C C . ALA A 1 109 ? 1.679 -8.125 1.009 1.00 95.50 109 ALA A C 1
ATOM 836 O O . ALA A 1 109 ? 1.527 -7.523 2.070 1.00 95.50 109 ALA A O 1
ATOM 837 N N . LEU A 1 110 ? 1.585 -9.457 0.941 1.00 96.44 110 LEU A N 1
ATOM 838 C CA . LEU A 1 110 ? 1.307 -10.295 2.109 1.00 96.44 110 LEU A CA 1
ATOM 839 C C . LEU A 1 110 ? 2.435 -10.249 3.145 1.00 96.44 110 LEU A C 1
ATOM 841 O O . LEU A 1 110 ? 2.147 -10.193 4.338 1.00 96.44 110 LEU A O 1
ATOM 845 N N . ALA A 1 111 ? 3.700 -10.220 2.720 1.00 95.44 111 ALA A N 1
ATOM 846 C CA . ALA A 1 111 ? 4.845 -10.081 3.618 1.00 95.44 111 ALA A CA 1
ATOM 847 C C . ALA A 1 111 ? 4.829 -8.731 4.357 1.00 95.44 111 ALA A C 1
ATOM 849 O O . ALA A 1 111 ? 5.003 -8.689 5.578 1.00 95.44 111 ALA A O 1
ATOM 850 N N . ALA A 1 112 ? 4.545 -7.638 3.643 1.00 95.69 112 ALA A N 1
ATOM 851 C CA . ALA A 1 112 ? 4.375 -6.317 4.241 1.00 95.69 112 ALA A CA 1
ATOM 852 C C . ALA A 1 112 ? 3.176 -6.278 5.197 1.00 95.69 112 ALA A C 1
ATOM 854 O O . ALA A 1 112 ? 3.297 -5.767 6.307 1.00 95.69 112 ALA A O 1
ATOM 855 N N . GLY A 1 113 ? 2.055 -6.898 4.821 1.00 95.69 113 GLY A N 1
ATOM 856 C CA . GLY A 1 113 ? 0.900 -7.083 5.695 1.00 95.69 113 GLY A CA 1
ATOM 857 C C . GLY A 1 113 ? 1.245 -7.867 6.966 1.00 95.69 113 GLY A C 1
ATOM 858 O O . GLY A 1 113 ? 0.885 -7.445 8.060 1.00 95.69 113 GLY A O 1
ATOM 859 N N . ALA A 1 114 ? 1.984 -8.973 6.857 1.00 95.88 114 ALA A N 1
ATOM 860 C CA . ALA A 1 114 ? 2.391 -9.797 7.995 1.00 95.88 114 ALA A CA 1
ATOM 861 C C . ALA A 1 114 ? 3.302 -9.034 8.969 1.00 95.88 114 ALA A C 1
ATOM 863 O O . ALA A 1 114 ? 3.070 -9.061 10.178 1.00 95.88 114 ALA A O 1
ATOM 864 N N . ILE A 1 115 ? 4.286 -8.290 8.457 1.00 94.19 115 ILE A N 1
ATOM 865 C CA . ILE A 1 115 ? 5.110 -7.394 9.282 1.00 94.19 115 ILE A CA 1
ATOM 866 C C . ILE A 1 115 ? 4.244 -6.283 9.886 1.00 94.19 115 ILE A C 1
ATOM 868 O O . ILE A 1 115 ? 4.365 -5.978 11.073 1.00 94.19 115 ILE A O 1
ATOM 872 N N . GLY A 1 116 ? 3.305 -5.750 9.107 1.00 92.50 116 GLY A N 1
ATOM 873 C CA . GLY A 1 116 ? 2.271 -4.843 9.579 1.00 92.50 116 GLY A CA 1
ATOM 874 C C . GLY A 1 116 ? 1.503 -5.415 10.769 1.00 92.50 116 GLY A C 1
ATOM 875 O O . GLY A 1 116 ? 1.385 -4.744 11.782 1.00 92.50 116 GLY A O 1
ATOM 876 N N . LEU A 1 117 ? 1.046 -6.667 10.728 1.00 93.50 117 LEU A N 1
ATOM 877 C CA . LEU A 1 117 ? 0.349 -7.300 11.854 1.00 93.50 117 LEU A CA 1
ATOM 878 C C . LEU A 1 117 ? 1.212 -7.358 13.110 1.00 93.50 117 LEU A C 1
ATOM 880 O O . LEU A 1 117 ? 0.707 -7.066 14.188 1.00 93.50 117 LEU A O 1
ATOM 884 N N . ILE A 1 118 ? 2.498 -7.686 12.991 1.00 92.50 118 ILE A N 1
ATOM 885 C CA . ILE A 1 118 ? 3.413 -7.740 14.140 1.00 92.50 118 ILE A CA 1
ATOM 886 C C . ILE A 1 118 ? 3.506 -6.361 14.809 1.00 92.50 118 ILE A C 1
ATOM 888 O O . ILE A 1 118 ? 3.313 -6.240 16.022 1.00 92.50 118 ILE A O 1
ATOM 892 N N . PHE A 1 119 ? 3.733 -5.307 14.022 1.00 89.69 119 PHE A N 1
ATOM 893 C CA . PHE A 1 119 ? 3.792 -3.940 14.545 1.00 89.69 119 PHE A CA 1
ATOM 894 C C . PHE A 1 119 ? 2.422 -3.418 14.990 1.00 89.69 119 PHE A C 1
ATOM 896 O O . PHE A 1 119 ? 2.337 -2.700 15.982 1.00 89.69 119 PHE A O 1
ATOM 903 N N . GLY A 1 120 ? 1.343 -3.814 14.322 1.00 89.00 120 GLY A N 1
ATOM 904 C CA . GLY A 1 120 ? -0.033 -3.487 14.681 1.00 89.00 120 GLY A CA 1
ATOM 905 C C . GLY A 1 120 ? -0.420 -4.096 16.026 1.00 89.00 120 GLY A C 1
ATOM 906 O O . GLY A 1 120 ? -0.957 -3.401 16.880 1.00 89.00 120 GLY A O 1
ATOM 907 N N . LEU A 1 121 ? -0.061 -5.357 16.279 1.00 90.69 121 LEU A N 1
ATOM 908 C CA . LEU A 1 121 ? -0.265 -6.020 17.571 1.00 90.69 121 LEU A CA 1
ATOM 909 C C . LEU A 1 121 ? 0.443 -5.281 18.714 1.00 90.69 121 LEU A C 1
ATOM 911 O O . LEU A 1 121 ? -0.114 -5.169 19.806 1.00 90.69 121 LEU A O 1
ATOM 915 N N . ALA A 1 122 ? 1.651 -4.766 18.470 1.00 85.38 122 ALA A N 1
ATOM 916 C CA . ALA A 1 122 ? 2.378 -3.958 19.445 1.00 85.38 122 ALA A CA 1
ATOM 917 C C . ALA A 1 122 ? 1.747 -2.564 19.622 1.00 85.38 122 ALA A C 1
ATOM 919 O O . ALA A 1 122 ? 1.562 -2.103 20.748 1.00 85.38 122 ALA A O 1
ATOM 920 N N . SER A 1 123 ? 1.374 -1.922 18.515 1.00 82.62 123 SER A N 1
ATOM 921 C CA . SER A 1 123 ? 0.858 -0.552 18.468 1.00 82.62 123 SER A CA 1
ATOM 922 C C . SER A 1 123 ? -0.535 -0.414 19.091 1.00 82.62 123 SER A C 1
ATOM 924 O O . SER A 1 123 ? -0.824 0.560 19.778 1.00 82.62 123 SER A O 1
ATOM 926 N N . LEU A 1 124 ? -1.394 -1.428 18.955 1.00 82.81 124 LEU A N 1
ATOM 927 C CA . LEU A 1 124 ? -2.757 -1.404 19.503 1.00 82.81 124 LEU A CA 1
ATOM 928 C C . LEU A 1 124 ? -2.830 -1.547 21.027 1.00 82.81 124 LEU A C 1
ATOM 930 O O . LEU A 1 124 ? -3.913 -1.416 21.596 1.00 82.81 124 LEU A O 1
ATOM 934 N N . ARG A 1 125 ? -1.697 -1.789 21.700 1.00 79.69 125 ARG A N 1
ATOM 935 C CA . ARG A 1 125 ? -1.6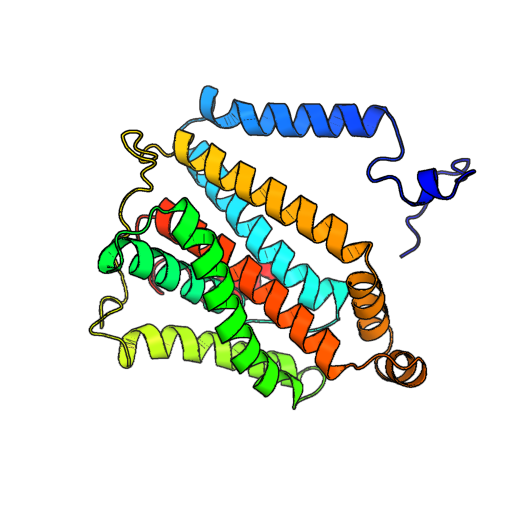17 -1.775 23.169 1.00 79.69 125 ARG A CA 1
ATOM 936 C C . ARG A 1 125 ? -1.644 -0.360 23.750 1.00 79.69 125 ARG A C 1
ATOM 938 O O . ARG A 1 125 ? -1.918 -0.206 24.936 1.00 79.69 125 ARG A O 1
ATOM 945 N N . VAL A 1 126 ? -1.380 0.662 22.934 1.00 81.56 126 VAL A N 1
ATOM 946 C CA . VAL A 1 126 ? -1.395 2.080 23.319 1.00 81.56 126 VAL A CA 1
ATOM 947 C C . VAL A 1 126 ? -2.513 2.830 22.590 1.00 81.56 126 VAL A C 1
ATOM 949 O O . VAL A 1 126 ? -2.880 2.495 21.466 1.00 81.56 126 VAL A O 1
ATOM 952 N N . LYS A 1 127 ? -3.105 3.838 23.247 1.00 75.75 127 LYS A N 1
ATOM 953 C CA . LYS A 1 127 ? -4.256 4.600 22.727 1.00 75.75 127 LYS A CA 1
ATOM 954 C C . LYS A 1 127 ? -3.858 6.002 22.256 1.00 75.75 127 LYS A C 1
ATOM 956 O O . LYS A 1 127 ? -2.938 6.617 22.795 1.00 75.75 127 LYS A O 1
ATOM 961 N N . GLY A 1 128 ? -4.612 6.523 21.287 1.00 75.56 128 GLY A N 1
ATOM 962 C CA . GLY A 1 128 ? -4.536 7.917 20.844 1.00 75.56 128 GLY A CA 1
ATOM 963 C C . GLY A 1 128 ? -3.175 8.288 20.257 1.00 75.56 128 GLY A C 1
ATOM 964 O O . GLY A 1 128 ? -2.634 7.571 19.423 1.00 75.56 128 GLY A O 1
ATOM 965 N N . PHE A 1 129 ? -2.607 9.405 20.709 1.00 81.31 129 PHE A N 1
ATOM 966 C CA . PHE A 1 129 ? -1.342 9.936 20.190 1.00 81.31 129 PHE A CA 1
ATOM 967 C C . PHE A 1 129 ? -0.143 8.995 20.403 1.00 81.31 129 PHE A C 1
ATOM 969 O O . PHE A 1 129 ? 0.776 8.958 19.589 1.00 81.31 129 PHE A O 1
ATOM 976 N N . TYR A 1 130 ? -0.172 8.158 21.444 1.00 84.88 130 TYR A N 1
ATOM 977 C CA . TYR A 1 130 ? 0.885 7.173 21.697 1.00 84.88 130 TYR A CA 1
ATOM 978 C C . TYR A 1 130 ? 0.979 6.096 20.605 1.00 84.88 130 TYR A C 1
ATOM 980 O O . TYR A 1 130 ? 2.061 5.563 20.361 1.00 84.88 130 TYR A O 1
ATOM 988 N N . LEU A 1 131 ? -0.123 5.822 19.899 1.00 85.06 131 LEU A N 1
ATOM 989 C CA . LEU A 1 131 ? -0.130 4.928 18.741 1.00 85.06 131 LEU A CA 1
ATOM 990 C C . LEU A 1 131 ? 0.732 5.491 17.596 1.00 85.06 131 LEU A C 1
ATOM 992 O O . LEU A 1 131 ? 1.460 4.740 16.946 1.00 85.06 131 LEU A O 1
ATOM 996 N N . ALA A 1 132 ? 0.739 6.815 17.398 1.00 86.12 132 ALA A N 1
ATOM 997 C CA . ALA A 1 132 ? 1.584 7.452 16.389 1.00 86.12 132 ALA A CA 1
ATOM 998 C C . ALA A 1 132 ? 3.076 7.214 16.682 1.00 86.12 132 ALA A C 1
ATOM 1000 O O . ALA A 1 132 ? 3.815 6.824 15.778 1.00 86.12 132 ALA A O 1
ATOM 1001 N N . PHE A 1 133 ? 3.506 7.329 17.946 1.00 88.50 133 PHE A N 1
ATOM 1002 C CA . PHE A 1 133 ? 4.882 7.012 18.351 1.00 88.50 133 PHE A CA 1
ATOM 1003 C C . PHE A 1 133 ? 5.254 5.546 18.113 1.00 88.50 133 PHE A C 1
ATOM 1005 O O . PHE A 1 133 ? 6.363 5.267 17.661 1.00 88.50 133 PHE A O 1
ATOM 1012 N N . ALA A 1 134 ? 4.334 4.608 18.357 1.00 88.50 134 ALA A N 1
ATOM 1013 C CA . ALA A 1 134 ? 4.573 3.196 18.064 1.00 88.50 134 ALA A CA 1
ATOM 1014 C C . ALA A 1 134 ? 4.784 2.951 16.557 1.00 88.50 134 ALA A C 1
ATOM 1016 O O . ALA A 1 134 ? 5.672 2.191 16.167 1.00 88.50 134 ALA A O 1
ATOM 1017 N N . THR A 1 135 ? 4.033 3.639 15.690 1.00 90.62 135 THR A N 1
ATOM 1018 C CA . THR A 1 135 ? 4.268 3.569 14.236 1.00 90.62 135 THR A CA 1
ATOM 1019 C C . THR A 1 135 ? 5.553 4.282 13.813 1.00 90.62 135 THR A C 1
ATOM 1021 O O . THR A 1 135 ? 6.288 3.776 12.972 1.00 90.62 135 THR A O 1
ATOM 1024 N N . LEU A 1 136 ? 5.905 5.402 14.445 1.00 91.62 136 LEU A N 1
ATOM 1025 C CA . LEU A 1 136 ? 7.183 6.071 14.213 1.00 91.62 136 LEU A CA 1
ATOM 1026 C C . LEU A 1 136 ? 8.360 5.161 14.592 1.00 91.62 136 LEU A C 1
ATOM 1028 O O . LEU A 1 136 ? 9.340 5.090 13.855 1.00 91.62 136 LEU A O 1
ATOM 1032 N N . ALA A 1 137 ? 8.245 4.382 15.669 1.00 91.00 137 ALA A N 1
ATOM 1033 C CA . ALA A 1 137 ? 9.239 3.366 16.002 1.00 91.00 137 ALA A CA 1
ATOM 1034 C C . ALA A 1 137 ? 9.383 2.324 14.878 1.00 91.00 137 ALA A C 1
ATOM 1036 O O . ALA A 1 137 ? 10.506 1.996 14.500 1.00 91.00 137 ALA A O 1
ATOM 1037 N N . ALA A 1 138 ? 8.278 1.863 14.276 1.00 91.12 138 ALA A N 1
ATOM 1038 C CA . ALA A 1 138 ? 8.328 0.971 13.113 1.00 91.12 138 ALA A CA 1
ATOM 1039 C C . ALA A 1 138 ? 9.067 1.612 11.922 1.00 91.12 138 ALA A C 1
ATOM 1041 O O . ALA A 1 138 ? 9.875 0.945 11.273 1.00 91.12 138 ALA A O 1
ATOM 1042 N N . GLN A 1 139 ? 8.862 2.915 11.692 1.00 92.69 139 GLN A N 1
ATOM 1043 C CA . GLN A 1 139 ? 9.543 3.680 10.642 1.00 92.69 139 GLN A CA 1
ATOM 1044 C C . GLN A 1 139 ? 11.068 3.727 10.814 1.00 92.69 139 GLN A C 1
ATOM 1046 O O . GLN A 1 139 ? 11.777 3.818 9.817 1.00 92.69 139 GLN A O 1
ATOM 1051 N N . PHE A 1 140 ? 11.587 3.642 12.041 1.00 91.19 140 PHE A N 1
ATOM 1052 C CA . PHE A 1 140 ? 13.030 3.593 12.297 1.00 91.19 140 PHE A CA 1
ATOM 1053 C C . PHE A 1 140 ? 13.573 2.164 12.382 1.00 91.19 140 PHE A C 1
ATOM 1055 O O . PHE A 1 140 ? 14.636 1.880 11.829 1.00 91.19 140 PHE A O 1
ATOM 1062 N N . ILE A 1 141 ? 12.844 1.253 13.034 1.00 91.12 141 ILE A N 1
ATOM 1063 C CA . ILE A 1 141 ? 13.280 -0.131 13.255 1.00 91.12 141 ILE A CA 1
ATOM 1064 C C . ILE A 1 141 ? 13.416 -0.878 11.931 1.00 91.12 141 ILE A C 1
ATOM 1066 O O . ILE A 1 141 ? 14.420 -1.552 11.729 1.00 91.12 141 ILE A O 1
ATOM 1070 N N . ILE A 1 142 ? 12.451 -0.751 11.016 1.00 90.19 142 ILE A N 1
ATOM 1071 C CA . ILE A 1 142 ? 12.457 -1.502 9.753 1.00 90.19 142 ILE A CA 1
ATOM 1072 C C . ILE A 1 142 ? 13.686 -1.136 8.885 1.00 90.19 142 ILE A C 1
ATOM 1074 O O . ILE A 1 142 ? 14.472 -2.037 8.578 1.00 90.19 142 ILE A O 1
ATOM 1078 N N . PRO A 1 143 ? 13.940 0.149 8.552 1.00 87.19 143 PRO A N 1
ATOM 1079 C CA . PRO A 1 143 ? 15.167 0.574 7.869 1.00 87.19 143 PRO A CA 1
ATOM 1080 C C . PRO A 1 143 ? 16.469 0.264 8.613 1.00 87.19 143 PRO A C 1
ATOM 1082 O O . PRO A 1 143 ? 17.533 0.118 8.004 1.00 87.19 143 PRO A O 1
ATOM 1085 N N . TRP A 1 144 ? 16.439 0.250 9.947 1.00 87.12 144 TRP A N 1
ATOM 1086 C CA . TRP A 1 144 ? 17.616 -0.088 10.742 1.00 87.12 144 TRP A CA 1
ATOM 1087 C C . TRP A 1 144 ? 17.940 -1.582 10.637 1.00 87.12 144 TRP A C 1
ATOM 1089 O O . TRP A 1 144 ? 19.091 -1.940 10.375 1.00 87.12 144 TRP A O 1
ATOM 1099 N N . LEU A 1 145 ? 16.919 -2.433 10.757 1.00 85.50 145 LEU A N 1
ATOM 1100 C CA . LEU A 1 145 ? 17.014 -3.888 10.684 1.00 85.50 145 LEU A CA 1
ATOM 1101 C C . LEU A 1 145 ? 17.474 -4.352 9.297 1.00 85.50 145 LEU A C 1
ATOM 1103 O O . LEU A 1 145 ? 18.309 -5.254 9.201 1.00 85.50 145 LEU A O 1
ATOM 1107 N N . SER A 1 146 ? 16.986 -3.701 8.233 1.00 80.12 146 SER A N 1
ATOM 1108 C CA . SER A 1 146 ? 17.399 -4.016 6.864 1.00 80.12 146 SER A CA 1
ATOM 1109 C C . SER A 1 146 ? 18.894 -3.769 6.639 1.00 80.12 146 SER A C 1
ATOM 1111 O O . SER A 1 146 ? 19.557 -4.590 6.014 1.00 80.12 146 SER A O 1
ATOM 1113 N N . ARG A 1 147 ? 19.443 -2.679 7.196 1.00 77.12 147 ARG A N 1
ATOM 1114 C CA . ARG A 1 147 ? 20.860 -2.303 7.033 1.00 77.12 147 ARG A CA 1
ATOM 1115 C C . ARG A 1 147 ? 21.817 -3.083 7.937 1.00 77.12 147 ARG A C 1
ATOM 1117 O O . ARG A 1 147 ? 22.924 -3.405 7.515 1.00 77.12 147 ARG A O 1
ATOM 1124 N N . HIS A 1 148 ? 21.419 -3.381 9.175 1.00 76.31 148 HIS A N 1
ATOM 1125 C CA . HIS A 1 148 ? 22.338 -3.944 10.175 1.00 76.31 148 HIS A CA 1
ATOM 1126 C C . HIS A 1 148 ? 22.208 -5.460 10.332 1.00 76.31 148 HIS A C 1
ATOM 1128 O O . HIS A 1 148 ? 23.209 -6.175 10.270 1.00 76.31 148 HIS A O 1
ATOM 1134 N N . THR A 1 149 ? 20.992 -5.968 10.534 1.00 73.88 149 THR A N 1
ATOM 1135 C CA . THR A 1 149 ? 20.772 -7.376 10.905 1.00 73.88 149 THR A CA 1
ATOM 1136 C C . THR A 1 149 ? 20.815 -8.299 9.696 1.00 73.88 149 THR A C 1
ATOM 1138 O O . THR A 1 149 ? 21.458 -9.344 9.734 1.00 73.88 149 THR A O 1
ATOM 1141 N N . PHE A 1 150 ? 20.185 -7.903 8.595 1.00 69.88 150 PHE A N 1
ATOM 1142 C CA . PHE A 1 150 ? 20.049 -8.748 7.405 1.00 69.88 150 PHE A CA 1
ATOM 1143 C C . PHE A 1 150 ? 21.014 -8.368 6.282 1.00 69.88 150 PHE A C 1
ATOM 1145 O O . PHE A 1 150 ? 20.759 -8.625 5.105 1.00 69.88 150 PHE A O 1
ATOM 1152 N N . LYS A 1 151 ? 22.160 -7.796 6.655 1.00 68.62 151 LYS A N 1
ATOM 1153 C CA . LYS A 1 151 ? 23.156 -7.248 5.733 1.00 68.62 151 LYS A CA 1
ATOM 1154 C C . LYS A 1 151 ? 23.581 -8.206 4.608 1.00 68.62 151 LYS A C 1
ATOM 1156 O O . LYS A 1 151 ? 23.823 -7.763 3.496 1.00 68.62 151 LYS A O 1
ATOM 1161 N N . ASN A 1 152 ? 23.622 -9.512 4.870 1.00 65.62 152 ASN A N 1
ATOM 1162 C CA . ASN A 1 152 ? 24.070 -10.507 3.890 1.00 65.62 152 ASN A CA 1
ATOM 1163 C C . ASN A 1 152 ? 23.029 -10.799 2.796 1.00 65.62 152 ASN A C 1
ATOM 1165 O O . ASN A 1 152 ? 23.404 -11.234 1.716 1.00 65.62 152 ASN A O 1
ATOM 1169 N N . TYR A 1 153 ? 21.743 -10.567 3.073 1.00 68.38 153 TYR A N 1
ATOM 1170 C CA . TYR A 1 153 ? 20.650 -10.834 2.132 1.00 68.38 153 TYR A CA 1
ATOM 1171 C C . TYR A 1 153 ? 20.089 -9.549 1.515 1.00 68.38 153 TYR A C 1
ATOM 1173 O O . TYR A 1 153 ? 19.566 -9.584 0.409 1.00 68.38 153 TYR A O 1
ATOM 1181 N N . LEU A 1 154 ? 20.206 -8.413 2.212 1.00 70.69 154 LEU A N 1
ATOM 1182 C CA . LEU A 1 154 ? 19.559 -7.148 1.848 1.00 70.69 154 LEU A CA 1
ATOM 1183 C C . LEU A 1 154 ? 20.520 -6.081 1.281 1.00 70.69 154 LEU A C 1
ATOM 1185 O O . LEU A 1 154 ? 20.221 -4.893 1.331 1.00 70.69 154 LEU A O 1
ATOM 1189 N N . GLY A 1 155 ? 21.695 -6.477 0.781 1.00 64.44 155 GLY A N 1
ATOM 1190 C CA . GLY A 1 155 ? 22.677 -5.540 0.202 1.00 64.44 155 GLY A CA 1
ATOM 1191 C C . GLY A 1 155 ? 23.562 -4.801 1.221 1.00 64.44 155 GLY A C 1
ATOM 1192 O O . GLY A 1 155 ? 24.417 -3.996 0.855 1.00 64.44 155 GLY A O 1
ATOM 1193 N N . GLY A 1 156 ? 23.424 -5.098 2.512 1.00 62.47 156 GLY A N 1
ATOM 1194 C CA . GLY A 1 156 ? 24.406 -4.737 3.534 1.00 62.47 156 GLY A CA 1
ATOM 1195 C C . GLY A 1 156 ? 24.461 -3.269 3.930 1.00 62.47 156 GLY A C 1
ATOM 1196 O O . GLY A 1 156 ? 23.436 -2.602 4.023 1.00 62.47 156 GLY A O 1
ATOM 1197 N N . ALA A 1 157 ? 25.673 -2.778 4.206 1.00 51.12 157 ALA A N 1
ATOM 1198 C CA . ALA A 1 157 ? 25.921 -1.381 4.574 1.00 51.12 157 ALA A CA 1
ATOM 1199 C C . ALA A 1 157 ? 25.565 -0.397 3.444 1.00 51.12 157 ALA A C 1
ATOM 1201 O O . ALA A 1 157 ? 25.222 0.746 3.732 1.00 51.12 157 ALA A O 1
ATOM 1202 N N . ASN A 1 158 ? 25.583 -0.865 2.189 1.00 58.28 158 ASN A N 1
ATOM 1203 C CA . ASN A 1 158 ? 25.098 -0.108 1.035 1.00 58.28 158 ASN A CA 1
ATOM 1204 C C . ASN A 1 158 ? 23.565 -0.041 1.023 1.00 58.28 158 ASN A C 1
ATOM 1206 O O . ASN A 1 158 ? 22.996 0.873 0.451 1.00 58.28 158 ASN A O 1
ATOM 1210 N N . GLY A 1 159 ? 22.886 -0.990 1.682 1.00 56.88 159 GLY A N 1
ATOM 1211 C CA . GLY A 1 159 ? 21.440 -0.974 1.879 1.00 56.88 159 GLY A CA 1
ATOM 1212 C C . GLY A 1 159 ? 20.640 -0.905 0.585 1.00 56.88 159 GLY A C 1
ATOM 1213 O O . GLY A 1 159 ? 19.514 -0.430 0.642 1.00 56.88 159 GLY A O 1
ATOM 1214 N N . ALA A 1 160 ? 21.227 -1.323 -0.538 1.00 65.12 160 ALA A N 1
ATOM 1215 C CA . ALA A 1 160 ? 20.662 -1.264 -1.872 1.00 65.12 160 ALA A CA 1
ATOM 1216 C C . ALA A 1 160 ? 20.773 -2.634 -2.537 1.00 65.12 160 ALA A C 1
ATOM 1218 O O . ALA A 1 160 ? 21.858 -3.216 -2.591 1.00 65.12 160 ALA A O 1
ATOM 1219 N N . ILE A 1 161 ? 19.657 -3.148 -3.046 1.00 75.69 161 ILE A N 1
ATOM 1220 C CA . ILE A 1 161 ? 19.643 -4.336 -3.903 1.00 75.69 161 ILE A CA 1
ATOM 1221 C C . ILE A 1 161 ? 19.225 -3.901 -5.298 1.00 75.69 161 ILE A C 1
ATOM 1223 O O . ILE A 1 161 ? 18.195 -3.240 -5.448 1.00 75.69 161 ILE A O 1
ATOM 1227 N N . GLU A 1 162 ? 20.003 -4.293 -6.305 1.00 77.25 162 GLU A N 1
ATOM 1228 C CA . GLU A 1 162 ? 19.606 -4.136 -7.701 1.00 77.25 162 GLU A CA 1
ATOM 1229 C C . GLU A 1 162 ? 18.409 -5.031 -7.999 1.00 77.25 162 GLU A C 1
ATOM 1231 O O . GLU A 1 162 ? 18.432 -6.244 -7.776 1.00 77.25 162 GLU A O 1
ATOM 1236 N N . VAL A 1 163 ? 17.343 -4.420 -8.504 1.00 79.44 163 VAL A N 1
ATOM 1237 C CA . VAL A 1 163 ? 16.099 -5.131 -8.771 1.00 79.44 163 VAL A CA 1
ATOM 1238 C C . VAL A 1 163 ? 16.053 -5.527 -10.246 1.00 79.44 163 VAL A C 1
ATOM 1240 O O . VAL A 1 163 ? 16.085 -4.645 -11.111 1.00 79.44 163 VAL A O 1
ATOM 1243 N N . PRO A 1 164 ? 15.945 -6.830 -10.564 1.00 72.62 164 PRO A N 1
ATOM 1244 C CA . PRO A 1 164 ? 15.856 -7.285 -11.943 1.00 72.62 164 PRO A CA 1
ATOM 1245 C C . PRO A 1 164 ? 14.569 -6.795 -12.615 1.00 72.62 164 PRO A C 1
ATOM 1247 O O . PRO A 1 164 ? 13.532 -6.560 -11.981 1.00 72.62 164 PRO A O 1
ATOM 1250 N N . LEU A 1 165 ? 14.645 -6.655 -13.939 1.00 72.69 165 LEU A N 1
ATOM 1251 C CA . LEU A 1 165 ? 13.533 -6.164 -14.745 1.00 72.69 165 LEU A CA 1
ATOM 1252 C C . LEU A 1 165 ? 12.332 -7.115 -14.619 1.00 72.69 165 LEU A C 1
ATOM 1254 O O . LEU A 1 165 ? 12.515 -8.334 -14.650 1.00 72.69 165 LEU A O 1
ATOM 1258 N N . PRO A 1 166 ? 11.101 -6.592 -14.520 1.00 71.00 166 PRO A N 1
ATOM 1259 C CA . PRO A 1 166 ? 9.917 -7.431 -14.560 1.00 71.00 166 PRO A CA 1
ATOM 1260 C C . PRO A 1 166 ? 9.818 -8.105 -15.935 1.00 71.00 166 PRO A C 1
ATOM 1262 O O . PRO A 1 166 ? 9.753 -7.442 -16.971 1.00 71.00 166 PRO A O 1
ATOM 1265 N N . GLN A 1 167 ? 9.830 -9.436 -15.947 1.00 68.06 167 GLN A N 1
ATOM 1266 C CA . GLN A 1 167 ? 9.691 -10.249 -17.157 1.00 68.06 167 GLN A CA 1
ATOM 1267 C C . GLN A 1 167 ? 8.431 -11.116 -17.058 1.00 68.06 167 GLN A C 1
ATOM 1269 O O . GLN A 1 167 ? 8.172 -11.744 -16.024 1.00 68.06 167 GLN A O 1
ATOM 1274 N N . LEU A 1 168 ? 7.655 -11.171 -18.145 1.00 66.81 168 LEU A N 1
ATOM 1275 C CA . LEU A 1 168 ? 6.596 -12.167 -18.341 1.00 66.81 168 LEU A CA 1
ATOM 1276 C C . LEU A 1 168 ? 7.017 -13.089 -19.487 1.00 66.81 168 LEU A C 1
ATOM 1278 O O . LEU A 1 168 ? 6.829 -12.774 -20.664 1.00 66.81 168 LEU A O 1
ATOM 1282 N N . GLY A 1 169 ? 7.631 -14.222 -19.149 1.00 66.44 169 GLY A N 1
ATOM 1283 C CA . GLY A 1 169 ? 8.165 -15.144 -20.151 1.00 66.44 169 GLY A CA 1
ATOM 1284 C C . GLY A 1 169 ? 9.239 -14.475 -21.016 1.00 66.44 169 GLY A C 1
ATOM 1285 O O . GLY A 1 169 ? 10.321 -14.182 -20.527 1.00 66.44 169 GLY A O 1
ATOM 1286 N N . ARG A 1 170 ? 8.944 -14.238 -22.303 1.00 60.16 170 ARG A N 1
ATOM 1287 C CA . ARG A 1 170 ? 9.854 -13.584 -23.268 1.00 60.16 170 ARG A CA 1
ATOM 1288 C C . ARG A 1 170 ? 9.662 -12.067 -23.398 1.00 60.16 170 ARG A C 1
ATOM 1290 O O . ARG A 1 170 ? 10.439 -11.427 -24.101 1.00 60.16 170 ARG A O 1
ATOM 1297 N N . VAL A 1 171 ? 8.628 -11.496 -22.776 1.00 61.75 171 VAL A N 1
ATOM 1298 C CA . VAL A 1 171 ? 8.342 -10.057 -22.854 1.00 61.75 171 VAL A CA 1
ATOM 1299 C C . VAL A 1 171 ? 9.012 -9.347 -21.681 1.00 61.75 171 VAL A C 1
ATOM 1301 O O . VAL A 1 171 ? 8.704 -9.614 -20.516 1.00 61.75 171 VAL A O 1
ATOM 1304 N N . ASN A 1 172 ? 9.924 -8.432 -22.006 1.00 70.62 172 ASN A N 1
ATOM 1305 C CA . ASN A 1 172 ? 10.640 -7.615 -21.035 1.00 70.62 172 ASN A CA 1
ATOM 1306 C C . ASN A 1 172 ? 9.875 -6.309 -20.794 1.00 70.62 172 ASN A C 1
ATOM 1308 O O . ASN A 1 172 ? 9.783 -5.471 -21.689 1.00 70.62 172 ASN A O 1
ATOM 1312 N N . PHE A 1 173 ? 9.405 -6.079 -19.568 1.00 68.88 173 PHE A N 1
ATOM 1313 C CA . PHE A 1 173 ? 8.802 -4.802 -19.156 1.00 68.88 173 PHE A CA 1
ATOM 1314 C C . PHE A 1 173 ? 9.873 -3.813 -18.684 1.00 68.88 173 PHE A C 1
ATOM 1316 O O . PHE A 1 173 ? 9.708 -3.110 -17.692 1.00 68.88 173 PHE A O 1
ATOM 1323 N N . GLY A 1 174 ? 11.013 -3.796 -19.376 1.00 65.56 174 GLY A N 1
ATOM 1324 C CA . GLY A 1 174 ? 12.145 -2.952 -19.009 1.00 65.56 174 GLY A CA 1
ATOM 1325 C C . GLY A 1 174 ? 11.983 -1.485 -19.378 1.00 65.56 174 GLY A C 1
ATOM 1326 O O . GLY A 1 174 ? 12.673 -0.628 -18.822 1.00 65.56 174 GLY A O 1
ATOM 1327 N N . GLU A 1 175 ? 11.081 -1.218 -20.316 1.00 77.75 175 GLU A N 1
ATOM 1328 C CA . GLU A 1 175 ? 10.751 0.110 -20.799 1.00 77.75 175 GLU A CA 1
ATOM 1329 C C . GLU A 1 175 ? 9.761 0.797 -19.855 1.00 77.75 175 GLU A C 1
ATOM 1331 O O . GLU A 1 175 ? 8.770 0.199 -19.426 1.00 77.75 175 GLU A O 1
ATOM 1336 N N . VAL A 1 176 ? 10.022 2.072 -19.556 1.00 78.75 176 VAL A N 1
ATOM 1337 C CA . VAL A 1 176 ? 9.234 2.890 -18.617 1.00 78.75 176 VAL A CA 1
ATOM 1338 C C . VAL A 1 176 ? 7.752 2.928 -19.018 1.00 78.75 176 VAL A C 1
ATOM 1340 O O . VAL A 1 176 ? 6.875 2.830 -18.158 1.00 78.75 176 VAL A O 1
ATOM 1343 N N . SER A 1 177 ? 7.477 2.976 -20.325 1.00 79.25 177 SER A N 1
ATOM 1344 C CA . SER A 1 177 ? 6.133 2.946 -20.912 1.00 79.25 177 SER A CA 1
ATOM 1345 C C . SER A 1 177 ? 5.392 1.638 -20.649 1.00 79.25 177 SER A C 1
ATOM 1347 O O . SER A 1 177 ? 4.228 1.657 -20.255 1.00 79.25 177 SER A O 1
ATOM 1349 N N . ASN A 1 178 ? 6.066 0.495 -20.783 1.00 83.44 178 ASN A N 1
ATOM 1350 C CA . ASN A 1 178 ? 5.449 -0.809 -20.532 1.00 83.44 178 ASN A CA 1
ATOM 1351 C C . ASN A 1 178 ? 5.198 -1.031 -19.037 1.00 83.44 178 ASN A C 1
ATOM 1353 O O . ASN A 1 178 ? 4.181 -1.608 -18.648 1.00 83.44 178 ASN A O 1
ATOM 1357 N N . TYR A 1 179 ? 6.098 -0.525 -18.194 1.00 85.19 179 TYR A N 1
ATOM 1358 C CA . TYR A 1 179 ? 5.937 -0.567 -16.746 1.00 85.19 179 TYR A CA 1
ATOM 1359 C C . TYR A 1 179 ? 4.764 0.295 -16.251 1.00 85.19 179 TYR A C 1
ATOM 1361 O O . TYR A 1 179 ? 4.087 -0.073 -15.290 1.00 85.19 179 TYR A O 1
ATOM 1369 N N . PHE A 1 180 ? 4.457 1.393 -16.950 1.00 86.50 180 PHE A N 1
ATOM 1370 C CA . PHE A 1 180 ? 3.303 2.236 -16.635 1.00 86.50 180 PHE A CA 1
ATOM 1371 C C . PHE A 1 180 ? 1.965 1.507 -16.713 1.00 86.50 180 PHE A C 1
ATOM 1373 O O . PHE A 1 180 ? 1.112 1.687 -15.847 1.00 86.50 180 PHE A O 1
ATOM 1380 N N . TYR A 1 181 ? 1.781 0.610 -17.678 1.00 87.38 181 TYR A N 1
ATOM 1381 C CA . TYR A 1 181 ? 0.551 -0.179 -17.731 1.00 87.38 181 TYR A CA 1
ATOM 1382 C C . TYR A 1 181 ? 0.405 -1.108 -16.521 1.00 87.38 181 TYR A C 1
ATOM 1384 O O . TYR A 1 181 ? -0.699 -1.277 -16.009 1.00 87.38 181 TYR A O 1
ATOM 1392 N N . ILE A 1 182 ? 1.510 -1.666 -16.019 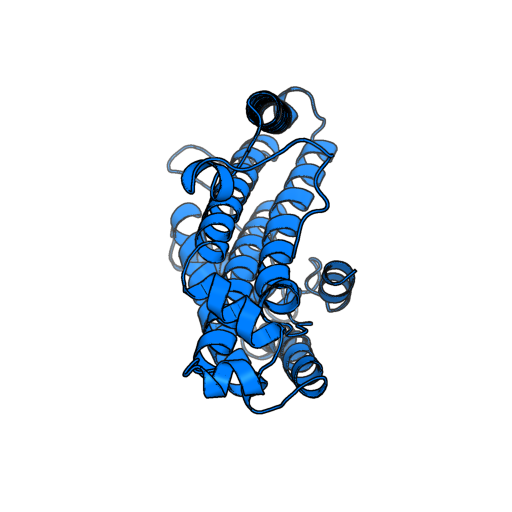1.00 89.12 182 ILE A N 1
ATOM 1393 C CA . ILE A 1 182 ? 1.504 -2.511 -14.818 1.00 89.12 182 ILE A CA 1
ATOM 1394 C C . ILE A 1 182 ? 1.094 -1.692 -13.589 1.00 89.12 182 ILE A C 1
ATOM 1396 O O . ILE A 1 182 ? 0.216 -2.120 -12.836 1.00 89.12 182 ILE A O 1
ATOM 1400 N N . SER A 1 183 ? 1.705 -0.521 -13.384 1.00 89.25 183 SER A N 1
ATOM 1401 C CA . SER A 1 183 ? 1.399 0.339 -12.235 1.00 89.25 183 SER A CA 1
ATOM 1402 C C . SER A 1 183 ? -0.034 0.878 -12.293 1.00 89.25 183 SER A C 1
ATOM 1404 O O . SER A 1 183 ? -0.725 0.874 -11.274 1.00 89.25 183 SER A O 1
ATOM 1406 N N . LEU A 1 184 ? -0.521 1.240 -13.485 1.00 90.81 184 LEU A N 1
ATOM 1407 C CA . LEU A 1 184 ? -1.899 1.669 -13.711 1.00 90.81 184 LEU A CA 1
ATOM 1408 C C . LEU A 1 184 ? -2.898 0.546 -13.408 1.00 90.81 184 LEU A C 1
ATOM 1410 O O . LEU A 1 184 ? -3.865 0.765 -12.683 1.00 90.81 184 LEU A O 1
ATOM 1414 N N . ILE A 1 185 ? -2.666 -0.671 -13.909 1.00 91.50 185 ILE A N 1
ATOM 1415 C CA . ILE A 1 185 ? -3.533 -1.824 -13.624 1.00 91.50 185 ILE A CA 1
ATOM 1416 C C . ILE A 1 185 ? -3.545 -2.128 -12.122 1.00 91.50 185 ILE A C 1
ATOM 1418 O O . ILE A 1 185 ? -4.616 -2.314 -11.542 1.00 91.50 185 ILE A O 1
ATOM 1422 N N . ALA A 1 186 ? -2.382 -2.127 -11.467 1.00 92.44 186 ALA A N 1
ATOM 1423 C CA . ALA A 1 186 ? -2.291 -2.334 -10.025 1.00 92.44 186 ALA A CA 1
ATOM 1424 C C . ALA A 1 186 ? -3.043 -1.244 -9.240 1.00 92.44 186 ALA A C 1
ATOM 1426 O O . ALA A 1 186 ? -3.755 -1.557 -8.282 1.00 92.44 186 ALA A O 1
ATOM 1427 N N . LEU A 1 187 ? -2.951 0.018 -9.670 1.00 93.94 187 LEU A N 1
ATOM 1428 C CA . LEU A 1 187 ? -3.705 1.130 -9.096 1.00 93.94 187 LEU A CA 1
ATOM 1429 C C . LEU A 1 187 ? -5.215 0.920 -9.247 1.00 93.94 187 LEU A C 1
ATOM 1431 O O . LEU A 1 187 ? -5.952 1.073 -8.276 1.00 93.94 187 LEU A O 1
ATOM 1435 N N . LEU A 1 188 ? -5.693 0.539 -10.432 1.00 93.00 188 LEU A N 1
ATOM 1436 C CA . LEU A 1 188 ? -7.119 0.303 -10.664 1.00 93.00 188 LEU A CA 1
ATOM 1437 C C . LEU A 1 188 ? -7.646 -0.860 -9.820 1.00 93.00 188 LEU A C 1
ATOM 1439 O O . LEU A 1 188 ? -8.698 -0.729 -9.195 1.00 93.00 188 LEU A O 1
ATOM 1443 N N . ILE A 1 189 ? -6.898 -1.964 -9.744 1.00 94.06 189 ILE A N 1
ATOM 1444 C CA . ILE A 1 189 ? -7.260 -3.130 -8.931 1.00 94.06 189 ILE A CA 1
ATOM 1445 C C . ILE A 1 189 ? -7.325 -2.755 -7.448 1.00 94.06 189 ILE A C 1
ATOM 1447 O O . ILE A 1 189 ? -8.330 -3.020 -6.792 1.00 94.06 189 ILE A O 1
ATOM 1451 N N . THR A 1 190 ? -6.280 -2.125 -6.908 1.00 92.94 190 THR A N 1
ATOM 1452 C CA . THR A 1 190 ? -6.235 -1.733 -5.487 1.00 92.94 190 THR A CA 1
ATOM 1453 C C . THR A 1 190 ? -7.329 -0.725 -5.142 1.00 92.94 190 THR A C 1
ATOM 1455 O O . THR A 1 190 ? -8.034 -0.908 -4.149 1.00 92.94 190 THR A O 1
ATOM 1458 N N . THR A 1 191 ? -7.557 0.259 -6.013 1.00 91.81 191 THR A N 1
ATOM 1459 C CA . THR A 1 191 ? -8.638 1.240 -5.868 1.00 91.81 191 THR A CA 1
ATOM 1460 C C . THR A 1 191 ? -10.002 0.549 -5.848 1.00 91.81 191 THR A C 1
ATOM 1462 O O . THR A 1 191 ? -10.797 0.768 -4.933 1.00 91.81 191 THR A O 1
ATOM 1465 N N . PHE A 1 192 ? -10.274 -0.333 -6.814 1.00 91.50 192 PHE A N 1
ATOM 1466 C CA . PHE A 1 192 ? -11.525 -1.089 -6.887 1.00 91.50 192 PHE A CA 1
ATOM 1467 C C . PHE A 1 192 ? -11.753 -1.952 -5.637 1.00 91.50 192 PHE A C 1
ATOM 1469 O O . PHE A 1 192 ? -12.842 -1.932 -5.056 1.00 91.50 192 PHE A O 1
ATOM 1476 N N . LEU A 1 193 ? -10.719 -2.664 -5.177 1.00 91.75 193 LEU A N 1
ATOM 1477 C CA . LEU A 1 193 ? -10.783 -3.471 -3.958 1.00 91.75 193 LEU A CA 1
ATOM 1478 C C . LEU A 1 193 ? -11.103 -2.616 -2.728 1.00 91.75 193 LEU A C 1
ATOM 1480 O O . LEU A 1 193 ? -11.946 -3.004 -1.919 1.00 91.75 193 LEU A O 1
ATOM 1484 N N . LEU A 1 194 ? -10.491 -1.440 -2.596 1.00 90.56 194 LEU A N 1
ATOM 1485 C CA . LEU A 1 194 ? -10.751 -0.535 -1.478 1.00 90.56 194 LEU A CA 1
ATOM 1486 C C . LEU A 1 194 ? -12.155 0.063 -1.500 1.00 90.56 194 LEU A C 1
ATOM 1488 O O . LEU A 1 194 ? -12.803 0.129 -0.453 1.00 90.56 194 LEU A O 1
ATOM 1492 N N . PHE A 1 195 ? -12.654 0.443 -2.677 1.00 87.38 195 PHE A N 1
ATOM 1493 C CA . PHE A 1 195 ? -14.046 0.866 -2.839 1.00 87.38 195 PHE A CA 1
ATOM 1494 C C . PHE A 1 195 ? -15.029 -0.238 -2.448 1.00 87.38 195 PHE A C 1
ATOM 1496 O O . PHE A 1 195 ? -16.079 0.043 -1.871 1.00 87.38 195 PHE A O 1
ATOM 1503 N N . ASN A 1 196 ? -14.699 -1.499 -2.726 1.00 88.62 196 ASN A N 1
ATOM 1504 C CA . ASN A 1 196 ? -15.520 -2.616 -2.284 1.00 88.62 196 ASN A CA 1
ATOM 1505 C C . ASN A 1 196 ? -15.445 -2.794 -0.756 1.00 88.62 196 ASN A C 1
ATOM 1507 O O . ASN A 1 196 ? -16.473 -2.897 -0.086 1.00 88.62 196 ASN A O 1
ATOM 1511 N N . ILE A 1 197 ? -14.240 -2.745 -0.173 1.00 88.88 197 ILE A N 1
ATOM 1512 C CA . ILE A 1 197 ? -14.028 -2.871 1.278 1.00 88.88 197 ILE A CA 1
ATOM 1513 C C . ILE A 1 197 ? -14.803 -1.798 2.049 1.00 88.88 197 ILE A C 1
ATOM 1515 O O . ILE A 1 197 ? -15.475 -2.139 3.027 1.00 88.88 197 ILE A O 1
ATOM 1519 N N . SER A 1 198 ? -14.778 -0.539 1.602 1.00 85.88 198 SER A N 1
ATOM 1520 C CA . SER A 1 198 ? -15.474 0.568 2.275 1.00 85.88 198 SER A CA 1
ATOM 1521 C C . SER A 1 198 ? -16.996 0.381 2.327 1.00 85.88 198 SER A C 1
ATOM 1523 O O . SER A 1 198 ? -17.642 0.818 3.279 1.00 85.88 198 SER A O 1
ATOM 1525 N N . ARG A 1 199 ? -17.569 -0.340 1.356 1.00 84.12 199 ARG A N 1
ATOM 1526 C CA . ARG A 1 199 ? -19.005 -0.663 1.272 1.00 84.12 199 ARG A CA 1
ATOM 1527 C C . ARG A 1 199 ? -19.396 -1.927 2.034 1.00 84.12 199 ARG A C 1
ATOM 1529 O O . ARG A 1 199 ? -20.580 -2.167 2.280 1.00 84.12 199 ARG A O 1
ATOM 1536 N N . THR A 1 200 ? -18.429 -2.751 2.421 1.00 89.69 200 THR A N 1
ATOM 1537 C CA . THR A 1 200 ? -18.689 -3.983 3.175 1.00 89.69 200 THR A CA 1
ATOM 1538 C C . THR A 1 200 ? -18.912 -3.715 4.670 1.00 89.69 200 THR A C 1
ATOM 1540 O O . THR A 1 200 ? -18.773 -2.595 5.168 1.00 89.69 200 THR A O 1
ATOM 1543 N N . ARG A 1 201 ? -19.242 -4.774 5.426 1.00 87.38 201 ARG A N 1
ATOM 1544 C CA . ARG A 1 201 ? -19.334 -4.723 6.897 1.00 87.38 201 ARG A CA 1
ATOM 1545 C C . ARG A 1 201 ? -18.023 -4.256 7.543 1.00 87.38 201 ARG A C 1
ATOM 1547 O O . ARG A 1 201 ? -18.079 -3.569 8.555 1.00 87.38 201 ARG A O 1
ATOM 1554 N N . LEU A 1 202 ? -16.870 -4.592 6.947 1.00 89.88 202 LEU A N 1
ATOM 1555 C CA . LEU A 1 202 ? -15.556 -4.171 7.445 1.00 89.88 202 LEU A CA 1
ATOM 1556 C C . LEU A 1 202 ? -15.400 -2.648 7.382 1.00 89.88 202 LEU A C 1
ATOM 1558 O O . LEU A 1 202 ? -15.055 -2.037 8.387 1.00 89.88 202 LEU A O 1
ATOM 1562 N N . GLY A 1 203 ? -15.724 -2.036 6.238 1.00 88.31 203 GLY A N 1
ATOM 1563 C CA . GLY A 1 203 ? -15.659 -0.585 6.060 1.00 88.31 203 GLY A CA 1
ATOM 1564 C C . GLY A 1 203 ? -16.576 0.172 7.018 1.00 88.31 203 GLY A C 1
ATOM 1565 O O . GLY A 1 203 ? -16.143 1.126 7.660 1.00 88.31 203 GLY A O 1
ATOM 1566 N N . ARG A 1 204 ? -17.818 -0.298 7.198 1.00 89.38 204 ARG A N 1
ATOM 1567 C CA . ARG A 1 204 ? -18.751 0.296 8.175 1.00 89.38 204 ARG A CA 1
ATOM 1568 C C . ARG A 1 204 ? -18.243 0.191 9.612 1.00 89.38 204 ARG A C 1
ATOM 1570 O O . ARG A 1 204 ? -18.364 1.152 10.366 1.00 89.38 204 ARG A O 1
ATOM 1577 N N . ALA A 1 205 ? -17.646 -0.944 9.976 1.00 91.06 205 ALA A N 1
ATOM 1578 C CA . ALA A 1 205 ? -17.044 -1.118 11.292 1.00 91.06 205 ALA A CA 1
ATOM 1579 C C . ALA A 1 205 ? -15.868 -0.151 11.505 1.00 91.06 205 ALA A C 1
ATOM 1581 O O . ALA A 1 205 ? -15.785 0.466 12.562 1.00 91.06 205 ALA A O 1
ATOM 1582 N N . PHE A 1 206 ? -15.011 0.061 10.500 1.00 92.38 206 PHE A N 1
ATOM 1583 C CA . PHE A 1 206 ? -13.924 1.043 10.588 1.00 92.38 206 PHE A CA 1
ATOM 1584 C C . PHE A 1 206 ? -14.442 2.450 10.886 1.00 92.38 206 PHE A C 1
ATOM 1586 O O . PHE A 1 206 ? -13.972 3.071 11.836 1.00 92.38 206 PHE A O 1
ATOM 1593 N N . VAL A 1 207 ? -15.468 2.899 10.155 1.00 91.50 207 VAL A N 1
ATOM 1594 C CA . VAL A 1 207 ? -16.076 4.219 10.382 1.00 91.50 207 VAL A CA 1
ATOM 1595 C C . VAL A 1 207 ? -16.657 4.327 11.792 1.00 91.50 207 VAL A C 1
ATOM 1597 O O . VAL A 1 207 ? -16.415 5.322 12.464 1.00 91.50 207 VAL A O 1
ATOM 1600 N N . SER A 1 208 ? -17.343 3.288 12.286 1.00 89.88 208 SER A N 1
ATOM 1601 C CA . SER A 1 208 ? -17.875 3.304 13.658 1.00 89.88 208 SER A CA 1
ATOM 1602 C C . SER A 1 208 ? -16.780 3.417 14.724 1.00 89.88 208 SER A C 1
ATOM 1604 O O . SER A 1 208 ? -16.940 4.156 15.691 1.00 89.88 208 SER A O 1
ATOM 1606 N N . VAL A 1 209 ? -15.649 2.733 14.515 1.00 91.19 209 VAL A N 1
ATOM 1607 C CA . VAL A 1 209 ? -14.477 2.783 15.400 1.00 91.19 209 VAL A CA 1
ATOM 1608 C C . VAL A 1 209 ? -13.875 4.188 15.416 1.00 91.19 209 VAL A C 1
ATOM 1610 O O . VAL A 1 209 ? -13.546 4.705 16.478 1.00 91.19 209 VAL A O 1
ATOM 1613 N N . ARG A 1 210 ? -13.766 4.830 14.249 1.00 90.25 210 ARG A N 1
ATOM 1614 C CA . ARG A 1 210 ? -13.266 6.204 14.139 1.00 90.25 210 ARG A CA 1
ATOM 1615 C C . ARG A 1 210 ? -14.177 7.214 14.824 1.00 90.25 210 ARG A C 1
ATOM 1617 O O . ARG A 1 210 ? -13.675 8.137 15.457 1.00 90.25 210 ARG A O 1
ATOM 1624 N N . ASP A 1 211 ? -15.488 7.073 14.644 1.00 90.12 211 ASP A N 1
ATOM 1625 C CA . ASP A 1 211 ? -16.452 8.049 15.142 1.00 90.12 211 ASP A CA 1
ATOM 1626 C C . ASP A 1 211 ? -16.524 8.008 16.681 1.00 90.12 211 ASP A C 1
ATOM 1628 O O . ASP A 1 211 ? -16.473 9.060 17.318 1.00 90.12 211 ASP A O 1
ATOM 1632 N N . ASN A 1 212 ? -16.600 6.815 17.293 1.00 89.56 212 ASN A N 1
ATOM 1633 C CA . ASN A 1 212 ? -16.469 6.656 18.744 1.00 89.56 212 ASN A CA 1
ATOM 1634 C C . ASN A 1 212 ? -16.139 5.205 19.148 1.00 89.56 212 ASN A C 1
ATOM 1636 O O . ASN A 1 212 ? -16.999 4.323 19.092 1.00 89.56 212 ASN A O 1
ATOM 1640 N N . ASP A 1 213 ? -14.921 4.992 19.659 1.00 88.50 213 ASP A N 1
ATOM 1641 C CA . ASP A 1 213 ? -14.442 3.703 20.182 1.00 88.50 213 ASP A CA 1
ATOM 1642 C C . ASP A 1 213 ? -15.399 3.088 21.229 1.00 88.50 213 ASP A C 1
ATOM 1644 O O . ASP A 1 213 ? -15.748 1.913 21.131 1.00 88.50 213 ASP A O 1
ATOM 1648 N N . LEU A 1 214 ? -15.859 3.876 22.211 1.00 89.06 214 LEU A N 1
ATOM 1649 C CA . LEU A 1 214 ? -16.744 3.403 23.287 1.00 89.06 214 LEU A CA 1
ATOM 1650 C C . LEU A 1 214 ? -18.117 2.989 22.747 1.00 89.06 214 LEU A C 1
ATOM 1652 O O . LEU A 1 214 ? -18.652 1.953 23.133 1.00 89.06 214 LEU A O 1
ATOM 1656 N N . ALA A 1 215 ? -18.686 3.778 21.834 1.00 89.88 215 ALA A N 1
ATOM 1657 C CA . ALA A 1 215 ? -19.987 3.463 21.249 1.00 89.88 215 ALA A CA 1
ATOM 1658 C C . ALA A 1 215 ? -19.919 2.215 20.356 1.00 89.88 215 ALA A C 1
ATOM 1660 O O . ALA A 1 215 ? -20.819 1.378 20.395 1.00 89.88 215 ALA A O 1
ATOM 1661 N N . ALA A 1 216 ? -18.842 2.059 19.582 1.00 90.50 216 ALA A N 1
ATOM 1662 C CA . ALA A 1 216 ? -18.628 0.872 18.762 1.00 90.50 216 ALA A CA 1
ATOM 1663 C C . ALA A 1 216 ? -18.502 -0.398 19.623 1.00 90.50 216 ALA A C 1
ATOM 1665 O O . ALA A 1 216 ? -19.075 -1.434 19.280 1.00 90.50 216 ALA A O 1
ATOM 1666 N N . GLU A 1 217 ? -17.819 -0.312 20.768 1.00 91.69 217 GLU A N 1
ATOM 1667 C CA . GLU A 1 217 ? -17.688 -1.424 21.714 1.00 91.69 217 GLU A CA 1
ATOM 1668 C C . GLU A 1 217 ? -19.042 -1.828 22.327 1.00 91.69 217 GLU A C 1
ATOM 1670 O O . GLU A 1 217 ? -19.362 -3.017 22.368 1.00 91.69 217 GLU A O 1
ATOM 1675 N N . LEU A 1 218 ? -19.893 -0.857 22.690 1.00 93.06 218 LEU A N 1
ATOM 1676 C CA . LEU A 1 218 ? -21.261 -1.112 23.174 1.00 93.06 218 LEU A CA 1
ATOM 1677 C C . LEU A 1 218 ? -22.158 -1.788 22.125 1.00 93.06 218 LEU A C 1
ATOM 1679 O O . LEU A 1 218 ? -23.057 -2.549 22.475 1.00 93.06 218 LEU A O 1
ATOM 1683 N N . LEU A 1 219 ? -21.902 -1.544 20.837 1.00 91.19 219 LEU A N 1
ATOM 1684 C CA . LEU A 1 219 ? -22.596 -2.186 19.715 1.00 91.19 219 LEU A CA 1
ATOM 1685 C C . LEU A 1 219 ? -22.010 -3.566 19.351 1.00 91.19 219 LEU A C 1
ATOM 1687 O O . LEU A 1 219 ? -22.402 -4.157 18.343 1.00 91.19 219 LEU A O 1
ATOM 1691 N N . GLY A 1 220 ? -21.073 -4.094 20.149 1.00 90.00 220 GLY A N 1
ATOM 1692 C CA . GLY A 1 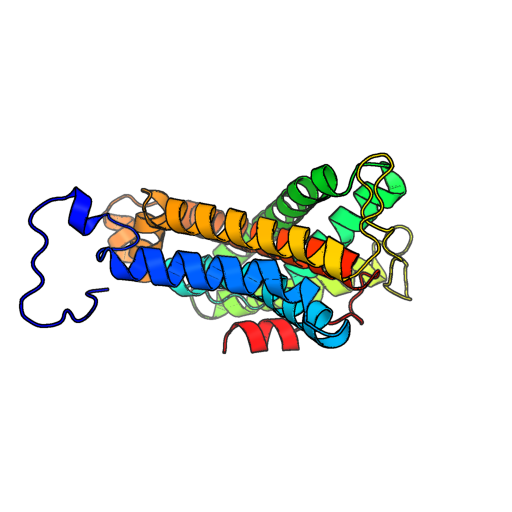220 ? -20.473 -5.419 19.963 1.00 90.00 220 GLY A CA 1
ATOM 1693 C C . GLY A 1 220 ? -19.342 -5.471 18.929 1.00 90.00 220 GLY A C 1
ATOM 1694 O O . GLY A 1 220 ? -18.952 -6.556 18.489 1.00 90.00 220 GLY A O 1
ATOM 1695 N N . VAL A 1 221 ? -18.794 -4.324 18.513 1.00 91.75 221 VAL A N 1
ATOM 1696 C CA . VAL A 1 221 ? -17.667 -4.262 17.572 1.00 91.75 221 VAL A CA 1
ATOM 1697 C C . VAL A 1 221 ? -16.351 -4.464 18.325 1.00 91.75 221 VAL A C 1
ATOM 1699 O O . VAL A 1 221 ? -15.968 -3.672 19.180 1.00 91.75 221 VAL A O 1
ATOM 1702 N N . ASN A 1 222 ? -15.598 -5.509 17.970 1.00 92.06 222 ASN A N 1
ATOM 1703 C CA . ASN A 1 222 ? -14.283 -5.767 18.561 1.00 92.06 222 ASN A CA 1
ATOM 1704 C C . ASN A 1 222 ? -13.225 -4.775 18.035 1.00 92.06 222 ASN A C 1
ATOM 1706 O O . ASN A 1 222 ? -12.615 -5.006 16.985 1.00 92.06 222 ASN A O 1
ATOM 1710 N N . LEU A 1 223 ? -12.984 -3.690 18.779 1.00 90.06 223 LEU A N 1
ATOM 1711 C CA . LEU A 1 223 ? -12.050 -2.618 18.407 1.00 90.06 223 LEU A CA 1
ATOM 1712 C C . LEU A 1 223 ? -10.672 -3.148 17.996 1.00 90.06 223 LEU A C 1
ATOM 1714 O O . LEU A 1 223 ? -10.137 -2.748 16.964 1.00 90.06 223 LEU A O 1
ATOM 1718 N N . PHE A 1 224 ? -10.111 -4.073 18.778 1.00 90.38 224 PHE A N 1
ATOM 1719 C CA . PHE A 1 224 ? -8.776 -4.621 18.545 1.00 90.38 224 PHE A CA 1
ATOM 1720 C C . PHE A 1 224 ? -8.678 -5.322 17.187 1.00 90.38 224 PHE A C 1
ATOM 1722 O O . PHE A 1 224 ? -7.776 -5.044 16.401 1.00 90.38 224 PHE A O 1
ATOM 1729 N N . THR A 1 225 ? -9.645 -6.185 16.874 1.00 91.44 225 THR A N 1
ATOM 1730 C CA . THR A 1 225 ? -9.649 -6.965 15.632 1.00 91.44 225 THR A CA 1
ATOM 1731 C C . THR A 1 225 ? -9.822 -6.073 14.407 1.00 91.44 225 THR A C 1
ATOM 1733 O O . THR A 1 225 ? -9.131 -6.261 13.406 1.00 91.44 225 THR A O 1
ATOM 1736 N N . TYR A 1 226 ? -10.727 -5.093 14.464 1.00 92.94 226 TYR A N 1
ATOM 1737 C CA . TYR A 1 226 ? -10.956 -4.193 13.332 1.00 92.94 226 TYR A CA 1
ATOM 1738 C C . TYR A 1 226 ? -9.776 -3.245 13.111 1.00 92.94 226 TYR A C 1
ATOM 1740 O O . TYR A 1 226 ? -9.316 -3.112 11.979 1.00 92.94 226 TYR A O 1
ATOM 1748 N N . LYS A 1 227 ? -9.210 -2.674 14.176 1.00 92.06 227 LYS A N 1
ATOM 1749 C CA . LYS A 1 227 ? -8.005 -1.842 14.077 1.00 92.06 227 LYS A CA 1
ATOM 1750 C C . LYS A 1 227 ? -6.811 -2.632 13.523 1.00 92.06 227 LYS A C 1
ATOM 1752 O O . LYS A 1 227 ? -6.111 -2.155 12.634 1.00 92.06 227 LYS A O 1
ATOM 1757 N N . LEU A 1 228 ? -6.630 -3.881 13.959 1.00 93.50 228 LEU A N 1
ATOM 1758 C CA . LEU A 1 228 ? -5.558 -4.749 13.466 1.00 93.50 228 LEU A CA 1
ATOM 1759 C C . LEU A 1 228 ? -5.732 -5.112 11.984 1.00 93.50 228 LEU A C 1
ATOM 1761 O O . LEU A 1 228 ? -4.769 -5.080 11.220 1.00 93.50 228 LEU A O 1
ATOM 1765 N N . ARG A 1 229 ? -6.965 -5.412 11.553 1.00 94.50 229 ARG A N 1
ATOM 1766 C CA . ARG A 1 229 ? -7.284 -5.668 10.138 1.00 94.50 229 ARG A CA 1
ATOM 1767 C C . ARG A 1 229 ? -7.039 -4.441 9.263 1.00 94.50 229 ARG A C 1
ATOM 1769 O O . ARG A 1 229 ? -6.506 -4.592 8.169 1.00 94.50 229 ARG A O 1
ATOM 1776 N N . ALA A 1 230 ? -7.395 -3.245 9.732 1.00 93.62 230 ALA A N 1
ATOM 1777 C CA . ALA A 1 230 ? -7.112 -2.007 9.010 1.00 93.62 230 ALA A CA 1
ATOM 1778 C C . ALA A 1 230 ? -5.603 -1.790 8.841 1.00 93.62 230 ALA A C 1
ATOM 1780 O O . ALA A 1 230 ? -5.146 -1.486 7.741 1.00 93.62 230 ALA A O 1
ATOM 1781 N N . PHE A 1 231 ? -4.825 -2.047 9.896 1.00 93.56 231 PHE A N 1
ATOM 1782 C CA . PHE A 1 231 ? -3.368 -1.961 9.850 1.00 93.56 231 PHE A CA 1
ATOM 1783 C C . PHE A 1 231 ? -2.747 -2.967 8.870 1.00 93.56 231 PHE A C 1
ATOM 1785 O O . PHE A 1 231 ? -1.865 -2.605 8.094 1.00 93.56 231 PHE A O 1
ATOM 1792 N N . PHE A 1 232 ? -3.250 -4.206 8.839 1.00 95.38 232 PHE A N 1
ATOM 1793 C CA . PHE A 1 232 ? -2.844 -5.215 7.855 1.00 95.38 232 PHE A CA 1
ATOM 1794 C C . PHE A 1 232 ? -3.115 -4.766 6.415 1.00 95.38 232 PHE A C 1
ATOM 1796 O O . PHE A 1 232 ? -2.216 -4.828 5.581 1.00 95.38 232 PHE A O 1
ATOM 1803 N N . ILE A 1 233 ? -4.329 -4.282 6.122 1.00 95.25 233 ILE A N 1
ATOM 1804 C CA . ILE A 1 233 ? -4.713 -3.829 4.773 1.00 95.25 233 ILE A CA 1
ATOM 1805 C C . ILE A 1 233 ? -3.845 -2.643 4.339 1.00 95.25 233 ILE A C 1
ATOM 1807 O O . ILE A 1 233 ? -3.350 -2.615 3.214 1.00 95.25 233 ILE A O 1
ATOM 1811 N N . ALA A 1 234 ? -3.613 -1.686 5.237 1.00 95.31 234 ALA A N 1
ATOM 1812 C CA . ALA A 1 234 ? -2.779 -0.528 4.954 1.00 95.31 234 ALA A CA 1
ATOM 1813 C C . ALA A 1 234 ? -1.316 -0.905 4.675 1.00 95.31 234 ALA A C 1
ATOM 1815 O O . ALA A 1 234 ? -0.732 -0.405 3.713 1.00 95.31 234 ALA A O 1
ATOM 1816 N N . ALA A 1 235 ? -0.736 -1.806 5.476 1.00 96.00 235 ALA A N 1
ATOM 1817 C CA . ALA A 1 235 ? 0.622 -2.308 5.271 1.00 96.00 235 ALA A CA 1
ATOM 1818 C C . ALA A 1 235 ? 0.737 -3.185 4.013 1.00 96.00 235 ALA A C 1
ATOM 1820 O O . ALA A 1 235 ? 1.751 -3.151 3.323 1.00 96.00 235 ALA A O 1
ATOM 1821 N N . MET A 1 236 ? -0.312 -3.929 3.660 1.00 96.69 236 MET A N 1
ATOM 1822 C CA . MET A 1 236 ? -0.361 -4.704 2.421 1.00 96.69 236 MET A CA 1
ATOM 1823 C C . MET A 1 236 ? -0.332 -3.790 1.189 1.00 96.69 236 MET A C 1
ATOM 1825 O O . MET A 1 236 ? 0.437 -4.031 0.260 1.00 96.69 236 MET A O 1
ATOM 1829 N N . LEU A 1 237 ? -1.116 -2.708 1.197 1.00 96.25 237 LEU A N 1
ATOM 1830 C CA . LEU A 1 237 ? -1.124 -1.707 0.124 1.00 96.25 237 LEU A CA 1
ATOM 1831 C C . LEU A 1 237 ? 0.190 -0.926 0.047 1.00 96.25 237 LEU A C 1
ATOM 1833 O O . LEU A 1 237 ? 0.700 -0.703 -1.050 1.00 96.25 237 LEU A O 1
ATOM 1837 N N . ALA A 1 238 ? 0.782 -0.601 1.200 1.00 95.88 238 ALA A N 1
ATOM 1838 C CA . ALA A 1 238 ? 2.150 -0.096 1.280 1.00 95.88 238 ALA A CA 1
ATOM 1839 C C . ALA A 1 238 ? 3.124 -1.035 0.563 1.00 95.88 238 ALA A C 1
ATOM 1841 O O . ALA A 1 238 ? 3.934 -0.606 -0.251 1.00 95.88 238 ALA A O 1
ATOM 1842 N N . GLY A 1 239 ? 3.014 -2.338 0.833 1.00 95.81 239 GLY A N 1
ATOM 1843 C CA . GLY A 1 239 ? 3.864 -3.352 0.231 1.00 95.81 239 GLY A CA 1
ATOM 1844 C C . GLY A 1 239 ? 3.739 -3.409 -1.290 1.00 95.81 239 GLY A C 1
ATOM 1845 O O . GLY A 1 239 ? 4.757 -3.478 -1.974 1.00 95.81 239 GLY A O 1
ATOM 1846 N N . VAL A 1 240 ? 2.515 -3.311 -1.826 1.00 96.50 240 VAL A N 1
ATOM 1847 C CA . VAL A 1 240 ? 2.274 -3.216 -3.280 1.00 96.50 240 VAL A CA 1
ATOM 1848 C C . VAL A 1 240 ? 2.947 -1.974 -3.862 1.00 96.50 240 VAL A C 1
ATOM 1850 O O . VAL A 1 240 ? 3.669 -2.074 -4.853 1.00 96.50 240 VAL A O 1
ATOM 1853 N N . ALA A 1 241 ? 2.749 -0.811 -3.238 1.00 95.75 241 ALA A N 1
ATOM 1854 C CA . ALA A 1 241 ? 3.361 0.439 -3.678 1.00 95.75 241 ALA A CA 1
ATOM 1855 C C . ALA A 1 241 ? 4.896 0.375 -3.642 1.00 95.75 241 ALA A C 1
ATOM 1857 O O . ALA A 1 241 ? 5.563 0.814 -4.575 1.00 95.75 241 ALA A O 1
ATOM 1858 N N . GLY A 1 242 ? 5.457 -0.223 -2.592 1.00 92.50 242 GLY A N 1
ATOM 1859 C CA . GLY A 1 242 ? 6.890 -0.436 -2.429 1.00 92.50 242 GLY A CA 1
ATOM 1860 C C . GLY A 1 242 ? 7.487 -1.391 -3.457 1.00 92.50 242 GLY A C 1
ATOM 1861 O O . GLY A 1 242 ? 8.521 -1.083 -4.040 1.00 92.50 242 GLY A O 1
ATOM 1862 N N . ALA A 1 243 ? 6.815 -2.509 -3.744 1.00 93.06 243 ALA A N 1
ATOM 1863 C CA . ALA A 1 243 ? 7.214 -3.425 -4.811 1.00 93.06 243 ALA A CA 1
ATOM 1864 C C . ALA A 1 243 ? 7.187 -2.735 -6.186 1.00 93.06 243 ALA A C 1
ATOM 1866 O O . ALA A 1 243 ? 8.103 -2.893 -6.990 1.00 93.06 243 ALA A O 1
ATOM 1867 N N . LEU A 1 244 ? 6.174 -1.905 -6.448 1.00 92.19 244 LEU A N 1
ATOM 1868 C CA . LEU A 1 244 ? 6.107 -1.143 -7.693 1.00 92.19 244 LEU A CA 1
ATOM 1869 C C . LEU A 1 244 ? 7.211 -0.075 -7.783 1.00 92.19 244 LEU A C 1
ATOM 1871 O O . LEU A 1 244 ? 7.824 0.087 -8.838 1.00 92.19 244 LEU A O 1
ATOM 1875 N N . LYS A 1 245 ? 7.504 0.629 -6.687 1.00 92.19 245 LYS A N 1
ATOM 1876 C CA . LYS A 1 245 ? 8.587 1.620 -6.626 1.00 92.19 245 LYS A CA 1
ATOM 1877 C C . LYS A 1 245 ? 9.955 0.967 -6.846 1.00 92.19 245 LYS A C 1
ATOM 1879 O O . LYS A 1 245 ? 10.717 1.424 -7.694 1.00 92.19 245 LYS A O 1
ATOM 1884 N N . ALA A 1 246 ? 10.211 -0.144 -6.159 1.00 90.38 246 ALA A N 1
ATOM 1885 C CA . ALA A 1 246 ? 11.419 -0.961 -6.255 1.00 90.38 246 ALA A CA 1
ATOM 1886 C C . ALA A 1 246 ? 11.788 -1.331 -7.697 1.00 90.38 246 ALA A C 1
ATOM 1888 O O . ALA A 1 246 ? 12.890 -1.052 -8.168 1.00 90.38 246 ALA A O 1
ATOM 1889 N N . HIS A 1 247 ? 10.840 -1.936 -8.415 1.00 88.19 247 HIS A N 1
ATOM 1890 C CA . HIS A 1 247 ? 11.056 -2.377 -9.790 1.00 88.19 247 HIS A CA 1
ATOM 1891 C C . HIS A 1 247 ? 11.097 -1.202 -10.781 1.00 88.19 247 HIS A C 1
ATOM 1893 O O . HIS A 1 247 ? 11.830 -1.274 -11.766 1.00 88.19 247 HIS A O 1
ATOM 1899 N N . SER A 1 248 ? 10.392 -0.097 -10.501 1.00 86.38 248 SER A N 1
ATOM 1900 C CA . SER A 1 248 ? 10.473 1.125 -11.316 1.00 86.38 248 SER A CA 1
ATOM 1901 C C . SER A 1 248 ? 11.844 1.791 -11.227 1.00 86.38 248 SER A C 1
ATOM 1903 O O . SER A 1 248 ? 12.366 2.263 -12.232 1.00 86.38 248 SER A O 1
ATOM 1905 N N . GLN A 1 249 ? 12.409 1.865 -10.019 1.00 85.94 249 GLN A N 1
ATOM 1906 C CA . GLN A 1 249 ? 13.690 2.522 -9.749 1.00 85.94 249 GLN A CA 1
ATOM 1907 C C . GLN A 1 249 ? 14.887 1.584 -9.943 1.00 85.94 249 GLN A C 1
ATOM 1909 O O . GLN A 1 249 ? 16.027 2.036 -9.890 1.00 85.94 249 GLN A O 1
ATOM 1914 N N . ARG A 1 250 ? 14.631 0.290 -10.190 1.00 84.31 250 ARG A N 1
ATOM 1915 C CA . ARG A 1 250 ? 15.637 -0.781 -10.304 1.00 84.31 250 ARG A CA 1
ATOM 1916 C C . ARG A 1 250 ? 16.516 -0.918 -9.056 1.00 84.31 250 ARG A C 1
ATOM 1918 O O . ARG A 1 250 ? 17.623 -1.443 -9.125 1.00 84.31 250 ARG A O 1
ATOM 1925 N N . GLY A 1 251 ? 16.002 -0.479 -7.911 1.00 83.75 251 GLY A N 1
ATOM 1926 C CA . GLY A 1 251 ? 16.737 -0.410 -6.659 1.00 83.75 251 GLY A CA 1
ATOM 1927 C C . GLY A 1 251 ? 15.799 -0.354 -5.461 1.00 83.75 251 GLY A C 1
ATOM 1928 O O . GLY A 1 251 ? 14.744 0.284 -5.504 1.00 83.75 251 GLY A O 1
ATOM 1929 N N . VAL A 1 252 ? 16.181 -1.030 -4.378 1.00 83.94 252 VAL A N 1
ATOM 1930 C CA . VAL A 1 252 ? 15.504 -0.926 -3.078 1.00 83.94 252 VAL A CA 1
ATOM 1931 C C . VAL A 1 252 ? 16.516 -0.642 -2.008 1.00 83.94 252 VAL A C 1
ATOM 1933 O O . VAL A 1 252 ? 17.441 -1.424 -1.830 1.00 83.94 252 VAL A O 1
ATOM 1936 N N . GLY A 1 253 ? 16.278 0.432 -1.266 1.00 79.75 253 GLY A N 1
ATOM 1937 C CA . GLY A 1 253 ? 17.148 0.864 -0.193 1.00 79.75 253 GLY A CA 1
ATOM 1938 C C . GLY A 1 253 ? 16.677 2.149 0.446 1.00 79.75 253 GLY A C 1
ATOM 1939 O O . GLY A 1 253 ? 15.890 2.882 -0.139 1.00 79.75 253 GLY A O 1
ATOM 1940 N N . THR A 1 254 ? 17.156 2.457 1.647 1.00 70.81 254 THR A N 1
ATOM 1941 C CA . THR A 1 254 ? 16.710 3.652 2.390 1.00 70.81 254 THR A CA 1
ATOM 1942 C C . THR A 1 254 ? 17.002 4.961 1.657 1.00 70.81 254 THR A C 1
ATOM 1944 O O . THR A 1 254 ? 16.288 5.945 1.839 1.00 70.81 254 THR A O 1
ATOM 1947 N N . GLU A 1 255 ? 18.033 4.946 0.818 1.00 68.81 255 GLU A N 1
ATOM 1948 C CA . GLU A 1 255 ? 18.459 6.030 -0.068 1.00 68.81 255 GLU A CA 1
ATOM 1949 C C . GLU A 1 255 ? 17.509 6.288 -1.245 1.00 68.81 255 GLU A C 1
ATOM 1951 O O . GLU A 1 255 ? 17.422 7.416 -1.717 1.00 68.81 255 GLU A O 1
ATOM 1956 N N . PHE A 1 256 ? 16.694 5.305 -1.640 1.00 70.81 256 PHE A N 1
ATOM 1957 C CA . PHE A 1 256 ? 15.683 5.436 -2.700 1.00 70.81 256 PHE A CA 1
ATOM 1958 C C . PHE A 1 256 ? 14.384 6.105 -2.212 1.00 70.81 256 PHE A C 1
ATOM 1960 O O . PHE A 1 256 ? 13.302 5.898 -2.762 1.00 70.81 256 PHE A O 1
ATOM 1967 N N . GLY A 1 257 ? 14.484 6.901 -1.145 1.00 72.88 257 GLY A N 1
ATOM 1968 C CA . GLY A 1 257 ? 13.350 7.561 -0.518 1.00 72.88 257 GLY A CA 1
ATOM 1969 C C . GLY A 1 257 ? 12.446 6.559 0.192 1.00 72.88 257 GLY A C 1
ATOM 1970 O O . GLY A 1 257 ? 11.335 6.318 -0.218 1.00 72.88 257 GLY A O 1
ATOM 1971 N N . TYR A 1 258 ? 12.884 5.926 1.272 1.00 81.38 258 TYR A N 1
ATOM 1972 C CA . TYR A 1 258 ? 11.934 5.258 2.187 1.00 81.38 258 TYR A CA 1
ATOM 1973 C C . TYR A 1 258 ? 12.036 5.878 3.580 1.00 81.38 258 TYR A C 1
ATOM 1975 O O . TYR A 1 258 ? 11.995 5.206 4.611 1.00 81.38 258 TYR A O 1
ATOM 1983 N N . SER A 1 259 ? 12.256 7.192 3.596 1.00 85.06 259 SER A N 1
ATOM 1984 C CA . SER A 1 259 ? 12.535 7.968 4.794 1.00 85.06 259 SER A CA 1
ATOM 1985 C C . SER A 1 259 ? 11.251 8.404 5.494 1.00 85.06 259 SER A C 1
ATOM 1987 O O . SER A 1 259 ? 10.158 8.381 4.928 1.00 85.06 259 SER A O 1
ATOM 1989 N N . LEU A 1 260 ? 11.400 8.853 6.741 1.00 86.81 260 LEU A N 1
ATOM 1990 C CA . LEU A 1 260 ? 10.300 9.439 7.504 1.00 86.81 260 LEU A CA 1
ATOM 1991 C C . LEU A 1 260 ? 9.656 10.628 6.768 1.00 86.81 260 LEU A C 1
ATOM 1993 O O . LEU A 1 260 ? 8.453 10.823 6.894 1.00 86.81 260 LEU A O 1
ATOM 1997 N N . ASN A 1 261 ? 10.427 11.386 5.980 1.00 88.00 261 ASN A N 1
ATOM 1998 C CA . ASN A 1 261 ? 9.908 12.539 5.245 1.00 88.00 261 ASN A CA 1
ATOM 1999 C C . ASN A 1 261 ? 8.804 12.138 4.253 1.00 88.00 261 ASN A C 1
ATOM 2001 O O . ASN A 1 261 ? 7.784 12.810 4.179 1.00 88.00 261 ASN A O 1
ATOM 2005 N N . GLU A 1 262 ? 8.946 11.006 3.555 1.00 85.81 262 GLU A N 1
ATOM 2006 C CA . GLU A 1 262 ? 7.885 10.524 2.659 1.00 85.81 262 GLU A CA 1
ATOM 2007 C C . GLU A 1 262 ? 6.610 10.158 3.427 1.00 85.81 262 GLU A C 1
ATOM 2009 O O . GLU A 1 262 ? 5.519 10.556 3.029 1.00 85.81 262 GLU A O 1
ATOM 2014 N N . SER A 1 263 ? 6.741 9.473 4.570 1.00 85.81 263 SER A N 1
ATOM 2015 C CA . SER A 1 263 ? 5.591 9.165 5.432 1.00 85.81 263 SER A CA 1
ATOM 2016 C C . SER A 1 263 ? 4.881 10.426 5.935 1.00 85.81 263 SER A C 1
ATOM 2018 O O . SER A 1 263 ? 3.662 10.409 6.079 1.00 85.81 263 SER A O 1
ATOM 2020 N N . ILE A 1 264 ? 5.624 11.506 6.205 1.00 87.06 264 ILE A N 1
ATOM 2021 C CA . ILE A 1 264 ? 5.054 12.798 6.609 1.00 87.06 264 ILE A CA 1
ATOM 2022 C C . ILE A 1 264 ? 4.314 13.438 5.432 1.00 87.06 264 ILE A C 1
ATOM 2024 O O . ILE A 1 264 ? 3.160 13.816 5.589 1.00 87.06 264 ILE A O 1
ATOM 2028 N N . ILE A 1 265 ? 4.927 13.487 4.245 1.00 87.62 265 ILE A N 1
ATOM 2029 C CA . ILE A 1 265 ? 4.295 14.046 3.039 1.00 87.62 265 ILE A CA 1
ATOM 2030 C C . ILE A 1 265 ? 2.989 13.311 2.701 1.00 87.62 265 ILE A C 1
ATOM 2032 O O . ILE A 1 265 ? 2.032 13.930 2.248 1.00 87.62 265 ILE A O 1
ATOM 2036 N N . PHE A 1 266 ? 2.905 12.001 2.950 1.00 86.75 266 PHE A N 1
ATOM 2037 C CA . PHE A 1 266 ? 1.669 11.244 2.728 1.00 86.75 266 PHE A CA 1
ATOM 2038 C C . PHE A 1 266 ? 0.516 11.632 3.661 1.00 86.75 266 PHE A C 1
ATOM 2040 O O . PHE A 1 266 ? -0.638 11.371 3.319 1.00 86.75 266 PHE A O 1
ATOM 2047 N N . LEU A 1 267 ? 0.798 12.219 4.826 1.00 83.06 267 LEU A N 1
ATOM 2048 C CA . LEU A 1 267 ? -0.230 12.655 5.774 1.00 83.06 267 LEU A CA 1
ATOM 2049 C C . LEU A 1 267 ? -0.834 14.022 5.424 1.00 83.06 267 LEU A C 1
ATOM 2051 O O . LEU A 1 267 ? -1.972 14.271 5.830 1.00 83.06 267 LEU A O 1
ATOM 2055 N N . GLY A 1 268 ? -0.119 14.849 4.655 1.00 77.94 268 GLY A N 1
ATOM 2056 C CA . GLY A 1 268 ? -0.538 16.198 4.259 1.00 77.94 268 GLY A CA 1
ATOM 2057 C C . GLY A 1 268 ? 0.388 17.293 4.759 1.00 77.94 268 GLY A C 1
ATOM 2058 O O . GLY A 1 268 ? 0.839 17.208 5.923 1.00 77.94 268 GLY A O 1
#

Radius of gyration: 19.8 Å; chains: 1; bounding box: 62×38×50 Å

Sequence (268 aa):
MAMLRPAGDFDRSYEEDMALLRRPWHYWLLGISLLAAFTLPLWGDAYLVATANQIAYTIIAVQGLNILTGYTGQISLSQAAFMLVGGYASALLVIHAGLSFFIALPLAALAAGAIGLIFGLASLRVKGFYLAFATLAAQFIIPWLSRHTFKNYLGGANGAIEVPLPQLGRVNFGEVSNYFYISLIALLITTFLLFNISRTRLGRAFVSVRDNDLAAELLGVNLFTYKLRAFFIAAMLAGVAGALKAHSQRGVGTEFGYSLNESIIFLG

pLDDT: mean 84.05, std 10.86, range [37.41, 96.69]